Protein AF-Q9NL01-F1 (afdb_monomer_lite)

Radius of gyration: 27.76 Å; chains: 1; bounding box: 42×88×61 Å

Sequence (225 aa):
VYQENSRVIFMTTKEVERGRSKCVRYWPEEGCSKDYGYLRVYNVHESESYDYALRQLELTHVEHAELRIVWQYHFKAWPDHGVPNEPGGVLNFLDEVNRRQDSIPDAGPLVVHCSAGIGRTGTFIVIDILIDIIRHKGLDCDIDIPKTIQMVRAQRSGMVQTEAQFKFVYMAVQQYIETMQQRLAEEQKSKVKGREYTNIRYSAADLGCPEGSFPPPTPIRLSAL

Organism: Eptatretus burgeri (NCBI:txid7764)

InterPro domains:
  IPR000242 Tyrosine-specific protein phosphatase, PTPase domain [PF00102] (1-174)
  IPR000242 Tyrosine-specific protein phosphatase, PTPase domain [PR00700] (68-85)
  IPR000242 Tyrosine-specific protein phosphatase, PTPase domain [PR00700] (109-127)
  IPR000242 Tyrosine-specific protein phosphatase, PTPase domain [PR00700] (143-158)
  IPR000242 Tyrosine-specific protein phosphatase, PTPase domain [PR00700] (159-169)
  IPR000242 Tyrosine-specific protein phosphatase, PTPase domain [PS50055] (1-176)
  IPR000242 Tyrosine-specific protein phosphatase, PTPase domain [SM00194] (1-178)
  IPR000387 Tyrosine-specific protein phosphatases domain [PS50056] (91-167)
  IPR003595 Protein-tyrosine phosphatase, catalytic [SM00404] (69-175)
  IPR016130 Protein-tyrosine phosphatase, active site [PS00383] (112-122)
  IPR029021 Protein-tyrosine phosphatase-like [G3DSA:3.90.190.10] (1-180)
  IPR029021 Protein-tyrosine phosphatase-like [SSF52799] (1-181)

pLDDT: mean 87.81, std 17.18, range [35.25, 98.56]

Secondary structure (DSSP, 8-state):
-TTTTB-EEEE-S-SEETTEE-----SPPTT-EEEETTEEEEEEEEEE-SSEEEEEEEEEETTT--EEEEEEEEE--SPTTS--SSSHHHHHHHHHHHHHHHTSTT-B--EEE-SSSSHHHHHHHHHHHHHHHHHHH-TTS---HHHHHHHHHHHSTT-S-SHHHHHHHHHHHHHHHHHHHHHHHHHHHHHHHHHHHHH--------------PPPPPPPP----

Foldseek 3Di:
DVVQLAQEEEEEEDCDDPNDGQHDDPADDAQDWDDDPQKIKHFPDWDDDPQWIKTWIWIAGNPPRDTGTHIYIHGHNAHDPAGDPACVVLLVVLVVRVVVQVVDPPHGDYHYAYRVCAAVVLLSVLLNVQVVCCVVVHLPDDDDSVVSSVVVCVVPPRHHPDPNSSVVSVRNSVVSSVVVVVVVVVVVVVVVVVVVVVPPPPPPPPDDDDDDDDDDDDDDDDDDD

Structure (mmCIF, N/CA/C/O backbone):
data_AF-Q9NL01-F1
#
_entry.id   AF-Q9NL01-F1
#
loop_
_atom_site.group_PDB
_atom_site.id
_atom_site.type_symbol
_atom_site.label_atom_id
_atom_site.label_alt_id
_atom_site.label_comp_id
_atom_site.label_asym_id
_atom_site.label_entity_id
_atom_site.label_seq_id
_atom_site.pdbx_PDB_ins_code
_atom_site.Cartn_x
_atom_site.Cartn_y
_atom_site.Cartn_z
_atom_site.occupancy
_atom_site.B_iso_or_equiv
_atom_site.auth_seq_id
_atom_site.auth_comp_id
_atom_site.auth_asym_id
_atom_site.auth_atom_id
_atom_site.pdbx_PDB_model_num
ATOM 1 N N . VAL A 1 1 ? 0.642 -5.235 -13.144 1.00 96.31 1 VAL A N 1
ATOM 2 C CA . VAL A 1 1 ? 1.086 -3.821 -13.077 1.00 96.31 1 VAL A CA 1
ATOM 3 C C . VAL A 1 1 ? 0.774 -3.101 -14.380 1.00 96.31 1 VAL A C 1
ATOM 5 O O . VAL A 1 1 ? -0.212 -2.386 -14.392 1.00 96.31 1 VAL A O 1
ATOM 8 N N . TYR A 1 2 ? 1.516 -3.322 -15.477 1.00 95.31 2 TYR A N 1
ATOM 9 C CA . TYR A 1 2 ? 1.289 -2.573 -16.726 1.00 95.31 2 TYR A CA 1
ATOM 10 C C . TYR A 1 2 ? -0.123 -2.769 -17.304 1.00 95.31 2 TYR A C 1
ATOM 12 O O . TYR A 1 2 ? -0.839 -1.788 -17.465 1.00 95.31 2 TYR A O 1
ATOM 20 N N . GLN A 1 3 ? -0.558 -4.013 -17.540 1.00 95.31 3 GLN A N 1
ATOM 21 C CA . GLN A 1 3 ? -1.883 -4.300 -18.122 1.00 95.31 3 GLN A CA 1
ATOM 22 C C . GLN A 1 3 ? -3.053 -3.742 -17.289 1.00 95.31 3 GLN A C 1
ATOM 24 O O . GLN A 1 3 ? -4.016 -3.237 -17.844 1.00 95.31 3 GLN A O 1
ATOM 29 N N . GLU A 1 4 ? -2.931 -3.787 -15.958 1.00 97.56 4 GLU A N 1
ATOM 30 C CA . GLU A 1 4 ? -3.968 -3.342 -15.018 1.00 97.56 4 GLU A CA 1
ATOM 31 C C . GLU A 1 4 ? -3.954 -1.826 -14.822 1.00 97.56 4 GLU A C 1
ATOM 33 O O . GLU A 1 4 ? -4.708 -1.315 -14.011 1.00 97.56 4 GLU A O 1
ATOM 38 N N . ASN A 1 5 ? -3.052 -1.101 -15.490 1.00 96.69 5 ASN A N 1
ATOM 39 C CA . ASN A 1 5 ? -2.813 0.320 -15.255 1.00 96.69 5 ASN A CA 1
ATOM 40 C C . ASN A 1 5 ? -2.493 0.662 -13.780 1.00 96.69 5 ASN A C 1
ATOM 42 O O . ASN A 1 5 ? -2.737 1.783 -13.339 1.00 96.69 5 ASN A O 1
ATOM 46 N N . SER A 1 6 ? -1.944 -0.281 -13.002 1.00 98.25 6 SER A N 1
ATOM 47 C CA . SER A 1 6 ? -1.599 -0.056 -11.593 1.00 98.25 6 SER A CA 1
ATOM 48 C C . SER A 1 6 ? -0.498 0.991 -11.469 1.00 98.25 6 SER A C 1
ATOM 50 O O . SER A 1 6 ? 0.584 0.830 -12.040 1.00 98.25 6 SER A O 1
ATOM 52 N N . ARG A 1 7 ? -0.761 2.044 -10.693 1.00 98.25 7 ARG A N 1
ATOM 53 C CA . ARG A 1 7 ? 0.160 3.180 -10.511 1.00 98.25 7 ARG A CA 1
ATOM 54 C C . ARG A 1 7 ? 0.875 3.181 -9.172 1.00 98.25 7 ARG A C 1
ATOM 56 O O . ARG A 1 7 ? 1.875 3.879 -9.023 1.00 98.25 7 ARG A O 1
ATOM 63 N N . VAL A 1 8 ? 0.401 2.377 -8.227 1.00 98.50 8 VAL A N 1
ATOM 64 C CA . VAL A 1 8 ? 0.979 2.267 -6.894 1.00 98.50 8 VAL A CA 1
ATOM 65 C C . VAL A 1 8 ? 1.201 0.796 -6.551 1.00 98.50 8 VAL A C 1
ATOM 67 O O . VAL A 1 8 ? 0.363 -0.066 -6.828 1.00 98.50 8 VAL A O 1
ATOM 70 N N . ILE A 1 9 ? 2.363 0.507 -5.970 1.00 98.56 9 ILE A N 1
ATOM 71 C CA . ILE A 1 9 ? 2.743 -0.804 -5.451 1.00 98.56 9 ILE A CA 1
ATOM 72 C C . ILE A 1 9 ? 3.083 -0.638 -3.972 1.00 98.56 9 ILE A C 1
ATOM 74 O O . ILE A 1 9 ? 3.906 0.205 -3.628 1.00 98.56 9 ILE A O 1
ATOM 78 N N . PHE A 1 10 ? 2.498 -1.465 -3.111 1.00 97.69 10 PHE A N 1
ATOM 79 C CA . PHE A 1 10 ? 2.825 -1.544 -1.694 1.00 97.69 10 PHE A CA 1
ATOM 80 C C . PHE A 1 10 ? 3.455 -2.902 -1.356 1.00 97.69 10 PHE A C 1
ATOM 82 O O . PHE A 1 10 ? 2.799 -3.948 -1.356 1.00 97.69 10 PHE A O 1
ATOM 89 N N . MET A 1 11 ? 4.755 -2.887 -1.074 1.00 97.50 11 MET A N 1
ATOM 90 C CA . MET A 1 11 ? 5.566 -4.045 -0.710 1.00 97.50 11 MET A CA 1
ATOM 91 C C . MET A 1 11 ? 5.791 -4.070 0.802 1.00 97.50 11 MET A C 1
ATOM 93 O O . MET A 1 11 ? 6.435 -3.183 1.351 1.00 97.50 11 MET A O 1
ATOM 97 N N . THR A 1 12 ? 5.319 -5.111 1.487 1.00 95.38 12 THR A N 1
ATOM 98 C CA . THR A 1 12 ? 5.351 -5.190 2.963 1.00 95.38 12 THR A CA 1
ATOM 99 C C . THR A 1 12 ? 6.376 -6.197 3.500 1.00 95.38 12 THR A C 1
ATOM 101 O O . THR A 1 12 ? 6.129 -6.873 4.503 1.00 95.38 12 THR A O 1
ATOM 104 N N . THR A 1 13 ? 7.475 -6.444 2.791 1.00 94.06 13 THR A N 1
ATOM 105 C CA . THR A 1 13 ? 8.508 -7.415 3.198 1.00 94.06 13 THR A CA 1
ATOM 106 C C . THR A 1 13 ? 9.871 -6.977 2.709 1.00 94.06 13 THR A C 1
ATOM 108 O O . THR A 1 13 ? 9.963 -6.370 1.649 1.00 94.06 13 THR A O 1
ATOM 111 N N . LYS A 1 14 ? 10.930 -7.291 3.455 1.00 93.94 14 LYS A N 1
ATOM 112 C CA . LYS A 1 14 ? 12.302 -7.153 2.946 1.00 93.94 14 LYS A CA 1
ATOM 113 C C . LYS A 1 14 ? 12.576 -8.244 1.914 1.00 93.94 14 LYS A C 1
ATOM 115 O O . LYS A 1 14 ? 11.886 -9.260 1.893 1.00 93.94 14 LYS A O 1
ATOM 120 N N . GLU A 1 15 ? 13.598 -8.075 1.086 1.00 93.62 15 GLU A N 1
ATOM 121 C CA . GLU A 1 15 ? 13.992 -9.095 0.111 1.00 93.62 15 GLU A CA 1
ATOM 122 C C . GLU A 1 15 ? 14.417 -10.401 0.799 1.00 93.62 15 GLU A C 1
ATOM 124 O O . GLU A 1 15 ? 14.080 -11.502 0.351 1.00 93.62 15 GLU A O 1
ATOM 129 N N . VAL A 1 16 ? 15.112 -10.268 1.933 1.00 92.75 16 VAL A N 1
ATOM 130 C CA . VAL A 1 16 ? 15.570 -11.366 2.785 1.00 92.75 16 VAL A CA 1
ATOM 131 C C . VAL A 1 16 ? 15.232 -11.056 4.240 1.00 92.75 16 VAL A C 1
ATOM 133 O O . VAL A 1 16 ? 15.533 -9.979 4.752 1.00 92.75 16 VAL A O 1
ATOM 136 N N . GLU A 1 17 ? 14.645 -12.024 4.937 1.00 90.75 17 GLU A N 1
ATOM 137 C CA . GLU A 1 17 ? 14.354 -11.933 6.370 1.00 90.75 17 GLU A CA 1
ATOM 138 C C . GLU A 1 17 ? 14.845 -13.210 7.057 1.00 90.75 17 GLU A C 1
ATOM 140 O O . GLU A 1 17 ? 14.534 -14.319 6.619 1.00 90.75 17 GLU A O 1
ATOM 145 N N . ARG A 1 18 ? 15.648 -13.065 8.122 1.00 88.25 18 ARG A N 1
ATOM 146 C CA . ARG A 1 18 ? 16.237 -14.191 8.880 1.00 88.25 18 ARG A CA 1
ATOM 147 C C . ARG A 1 18 ? 16.932 -15.232 7.980 1.00 88.25 18 ARG A C 1
ATOM 149 O O . ARG A 1 18 ? 16.782 -16.435 8.176 1.00 88.25 18 ARG A O 1
ATOM 156 N N . GLY A 1 19 ? 17.649 -14.760 6.957 1.00 89.75 19 GLY A N 1
ATOM 157 C CA . GLY A 1 19 ? 18.371 -15.606 5.999 1.00 89.75 19 GLY A CA 1
ATOM 158 C C . GLY A 1 19 ? 17.491 -16.327 4.971 1.00 89.75 19 GLY A C 1
ATOM 159 O O . GLY A 1 19 ? 18.011 -17.088 4.162 1.00 89.75 19 GLY A O 1
ATOM 160 N N . ARG A 1 20 ? 16.171 -16.100 4.965 1.00 91.31 20 ARG A N 1
ATOM 161 C CA . ARG A 1 20 ? 15.249 -16.671 3.976 1.00 91.31 20 ARG A CA 1
ATOM 162 C C . ARG A 1 20 ? 14.867 -15.621 2.945 1.00 91.31 20 ARG A C 1
ATOM 164 O O . ARG A 1 20 ? 14.465 -14.517 3.312 1.00 91.31 20 ARG A O 1
ATOM 171 N N . SER A 1 21 ? 14.954 -15.979 1.666 1.00 94.25 21 SER A N 1
ATOM 172 C CA . SER A 1 21 ? 14.435 -15.141 0.584 1.00 94.25 21 SER A CA 1
ATOM 173 C C . SER A 1 21 ? 12.916 -15.012 0.711 1.00 94.25 21 SER A C 1
ATOM 175 O O . SER A 1 21 ? 12.214 -16.007 0.906 1.00 94.25 21 SER A O 1
ATOM 177 N N . LYS A 1 22 ? 12.418 -13.777 0.648 1.00 94.88 22 LYS A N 1
ATOM 178 C CA . LYS A 1 22 ? 10.993 -13.443 0.754 1.00 94.88 22 LYS A CA 1
ATOM 179 C C . LYS A 1 22 ? 10.463 -12.855 -0.544 1.00 94.88 22 LYS A C 1
ATOM 181 O O . LYS A 1 22 ? 9.370 -13.232 -0.961 1.00 94.88 22 LYS A O 1
ATOM 186 N N . CYS A 1 23 ? 11.222 -11.954 -1.164 1.00 96.12 23 CYS A N 1
ATOM 187 C CA . CYS A 1 23 ? 10.871 -11.311 -2.423 1.00 96.12 23 CYS A CA 1
ATOM 188 C C . CYS A 1 23 ? 12.149 -10.951 -3.185 1.00 96.12 23 CYS A C 1
ATOM 190 O O . CYS A 1 23 ? 13.046 -10.317 -2.637 1.00 96.12 23 CYS A O 1
ATOM 192 N N . VAL A 1 24 ? 12.248 -11.368 -4.445 1.00 96.06 24 VAL A N 1
ATOM 193 C CA . VAL A 1 24 ? 13.359 -10.948 -5.301 1.00 96.06 24 VAL A CA 1
ATOM 194 C C . VAL A 1 24 ? 13.146 -9.511 -5.754 1.00 96.06 24 VAL A C 1
ATOM 196 O O . VAL A 1 24 ? 12.020 -9.091 -6.026 1.00 96.06 24 VAL A O 1
ATOM 199 N N . ARG A 1 25 ? 14.240 -8.762 -5.862 1.00 96.38 25 ARG A N 1
ATOM 200 C CA . ARG A 1 25 ? 14.203 -7.392 -6.360 1.00 96.38 25 ARG A CA 1
ATOM 201 C C . ARG A 1 25 ? 13.730 -7.360 -7.819 1.00 96.38 25 ARG A C 1
ATOM 203 O O . ARG A 1 25 ? 14.315 -8.022 -8.67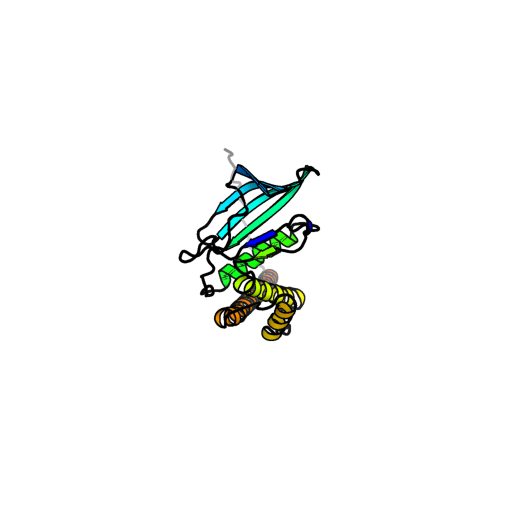7 1.00 96.38 25 ARG A O 1
ATOM 210 N N . TYR A 1 26 ? 12.703 -6.555 -8.089 1.00 96.94 26 TYR A N 1
ATOM 211 C CA . TYR A 1 26 ? 12.110 -6.351 -9.421 1.00 96.94 26 TYR A CA 1
ATOM 212 C C . TYR A 1 26 ? 12.225 -4.899 -9.922 1.00 96.94 26 TYR A C 1
ATOM 214 O O . TYR A 1 26 ? 11.546 -4.501 -10.863 1.00 96.94 26 TYR A O 1
ATOM 222 N N . TRP A 1 27 ? 13.100 -4.104 -9.307 1.00 97.69 27 TRP A N 1
ATOM 223 C CA . TRP A 1 27 ? 13.416 -2.727 -9.690 1.00 97.69 27 TRP A CA 1
ATOM 224 C C . TRP A 1 27 ? 14.940 -2.560 -9.852 1.00 97.69 27 TRP A C 1
ATOM 226 O O . TRP A 1 27 ? 15.699 -3.322 -9.243 1.00 97.69 27 TRP A O 1
ATOM 236 N N . PRO A 1 28 ? 15.415 -1.644 -10.715 1.00 97.69 28 PRO A N 1
ATOM 237 C CA . PRO A 1 28 ? 16.835 -1.306 -10.812 1.00 97.69 28 PRO A CA 1
ATOM 238 C C . PRO A 1 28 ? 17.269 -0.333 -9.700 1.00 97.69 28 PRO A C 1
ATOM 240 O O . PRO A 1 28 ? 16.430 0.235 -9.001 1.00 97.69 28 PRO A O 1
ATOM 243 N N . GLU A 1 29 ? 18.580 -0.139 -9.553 1.00 97.44 29 GLU A N 1
ATOM 244 C CA . GLU A 1 29 ? 19.146 0.927 -8.707 1.00 97.44 29 GLU A CA 1
ATOM 245 C C . GLU A 1 29 ? 18.754 2.317 -9.231 1.00 97.44 29 GLU A C 1
ATOM 247 O O . GLU A 1 29 ? 18.450 2.463 -10.418 1.00 97.44 29 GLU A O 1
ATOM 252 N N . GLU A 1 30 ? 18.774 3.333 -8.366 1.00 97.81 30 GLU A N 1
ATOM 253 C CA . GLU A 1 30 ? 18.502 4.726 -8.748 1.00 97.81 30 GLU A CA 1
ATOM 254 C C . GLU A 1 30 ? 19.396 5.172 -9.921 1.00 97.81 30 GLU A C 1
ATOM 256 O O . GLU A 1 30 ? 20.588 4.862 -9.981 1.00 97.81 30 GLU A O 1
ATOM 261 N N . GLY A 1 31 ? 18.800 5.849 -10.906 1.00 98.06 31 GLY A N 1
ATOM 262 C CA . GLY A 1 31 ? 19.480 6.276 -12.131 1.00 98.06 31 GLY A CA 1
ATOM 263 C C . GLY A 1 31 ? 19.790 5.147 -13.121 1.00 98.06 31 GLY A C 1
ATOM 264 O O . GLY A 1 31 ? 20.387 5.398 -14.169 1.00 98.06 31 GLY A O 1
ATOM 265 N N . CYS A 1 32 ? 19.384 3.906 -12.838 1.00 98.12 32 CYS A N 1
ATOM 266 C CA . CYS A 1 32 ? 19.580 2.765 -13.727 1.00 98.12 32 CYS A CA 1
ATOM 267 C C . CYS A 1 32 ? 18.266 2.309 -14.374 1.00 98.12 32 CYS A C 1
ATOM 269 O O . CYS A 1 32 ? 17.170 2.491 -13.840 1.00 98.12 32 CYS A O 1
ATOM 271 N N . SER A 1 33 ? 18.387 1.645 -15.527 1.00 97.25 33 SER A N 1
ATOM 272 C CA . SER A 1 33 ? 17.276 0.943 -16.175 1.00 97.25 33 SER A CA 1
ATOM 273 C C . SER A 1 33 ? 17.529 -0.559 -16.246 1.00 97.25 33 SER A C 1
ATOM 275 O O . SER A 1 33 ? 18.673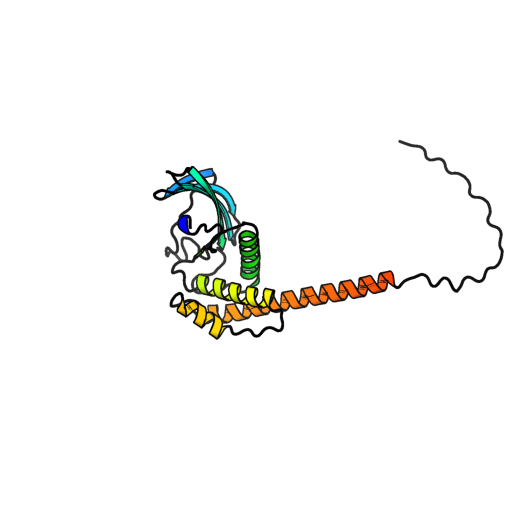 -1.018 -16.242 1.00 97.25 33 SER A O 1
ATOM 277 N N . LYS A 1 34 ? 16.448 -1.337 -16.289 1.00 97.50 34 LYS A N 1
ATOM 278 C CA . LYS A 1 34 ? 16.487 -2.783 -16.489 1.00 97.50 34 LYS A CA 1
ATOM 279 C C . LYS A 1 34 ? 15.262 -3.255 -17.261 1.00 97.50 34 LYS A C 1
ATOM 281 O O . LYS A 1 34 ? 14.144 -2.813 -16.995 1.00 97.50 34 LYS A O 1
ATOM 286 N N . ASP A 1 35 ? 15.491 -4.185 -18.180 1.00 96.69 35 ASP A N 1
ATOM 287 C CA . ASP A 1 35 ? 14.444 -4.779 -19.005 1.00 96.69 35 ASP A CA 1
ATOM 288 C C . ASP A 1 35 ? 13.854 -6.022 -18.318 1.00 96.69 35 ASP A C 1
ATOM 290 O O . ASP A 1 35 ? 14.569 -6.897 -17.822 1.00 96.69 35 ASP A O 1
ATOM 294 N N . TYR A 1 36 ? 12.525 -6.083 -18.291 1.00 95.81 36 TYR A N 1
ATOM 295 C CA . TYR A 1 36 ? 11.705 -7.157 -17.741 1.00 95.81 36 TYR A CA 1
ATOM 296 C C . TYR A 1 36 ? 10.702 -7.599 -18.813 1.00 95.81 36 TYR A C 1
ATOM 298 O O . TYR A 1 36 ? 9.568 -7.119 -18.874 1.00 95.81 36 TYR A O 1
ATOM 306 N N . GLY A 1 37 ? 11.135 -8.500 -19.698 1.00 94.69 37 GLY A N 1
ATOM 307 C CA . GLY A 1 37 ? 10.356 -8.862 -20.884 1.00 94.69 37 GLY A CA 1
ATOM 308 C C . GLY A 1 37 ? 10.156 -7.644 -21.791 1.00 94.69 37 GLY A C 1
ATOM 309 O O . GLY A 1 37 ? 11.129 -7.012 -22.189 1.00 94.69 37 GLY A O 1
ATOM 310 N N . TYR A 1 38 ? 8.900 -7.293 -22.077 1.00 94.19 38 TYR A N 1
ATOM 311 C CA . TYR A 1 38 ? 8.534 -6.148 -22.926 1.00 94.19 38 TYR A CA 1
ATOM 312 C C . TYR A 1 38 ? 8.504 -4.797 -22.191 1.00 94.19 38 TYR A C 1
ATOM 314 O O . TYR A 1 38 ? 8.130 -3.778 -22.772 1.00 94.19 38 TYR A O 1
ATOM 322 N N . LEU A 1 39 ? 8.867 -4.772 -20.906 1.00 96.38 39 LEU A N 1
ATOM 323 C CA . LEU A 1 39 ? 8.858 -3.563 -20.090 1.00 96.38 39 LEU A CA 1
ATOM 324 C C . LEU A 1 39 ? 10.280 -3.153 -19.731 1.00 96.38 39 LEU A C 1
ATOM 326 O O . LEU A 1 39 ? 10.997 -3.899 -19.068 1.00 96.38 39 LEU A O 1
ATOM 330 N N . ARG A 1 40 ? 10.655 -1.932 -20.097 1.00 96.75 40 ARG A N 1
ATOM 331 C CA . ARG A 1 40 ? 11.830 -1.262 -19.548 1.00 96.75 40 ARG A CA 1
ATOM 332 C C . ARG A 1 40 ? 11.419 -0.504 -18.297 1.00 96.75 40 ARG A C 1
ATOM 334 O O . ARG A 1 40 ? 10.527 0.337 -18.362 1.00 96.75 40 ARG A O 1
ATOM 341 N N . VAL A 1 41 ? 12.059 -0.807 -17.173 1.00 98.12 41 VAL A N 1
ATOM 342 C CA . VAL A 1 41 ? 11.851 -0.109 -15.900 1.00 98.12 41 VAL A CA 1
ATOM 343 C C . VAL A 1 41 ? 13.068 0.760 -15.630 1.00 98.12 41 VAL A C 1
ATOM 345 O O . VAL A 1 41 ? 14.184 0.249 -15.613 1.00 98.12 41 VAL A O 1
ATOM 348 N N . TYR A 1 42 ? 12.859 2.049 -15.403 1.00 98.19 42 TYR A N 1
ATOM 349 C CA . TYR A 1 42 ? 13.875 3.012 -14.986 1.00 98.19 42 TYR A CA 1
ATOM 350 C C . TYR A 1 42 ? 13.554 3.511 -13.575 1.00 98.19 42 TYR A C 1
ATOM 352 O O . TYR A 1 42 ? 12.406 3.849 -13.291 1.00 98.19 42 TYR A O 1
ATOM 360 N N . ASN A 1 43 ? 14.534 3.509 -12.670 1.00 98.50 43 ASN A N 1
ATOM 361 C CA . ASN A 1 43 ? 14.356 4.052 -11.322 1.00 98.50 43 ASN A CA 1
ATOM 362 C C . ASN A 1 43 ? 14.773 5.524 -11.333 1.00 98.50 43 ASN A C 1
ATOM 364 O O . ASN A 1 43 ? 15.960 5.843 -11.379 1.00 98.50 43 ASN A O 1
ATOM 368 N N . VAL A 1 44 ? 13.771 6.403 -11.349 1.00 98.25 44 VAL A N 1
ATOM 369 C CA . VAL A 1 44 ? 13.950 7.855 -11.454 1.00 98.25 44 VAL A CA 1
ATOM 370 C C . VAL A 1 44 ? 14.525 8.413 -10.167 1.00 98.25 44 VAL A C 1
ATOM 372 O O . VAL A 1 44 ? 15.422 9.250 -10.206 1.00 98.25 44 VAL A O 1
ATOM 375 N N . HIS A 1 45 ? 13.962 7.979 -9.043 1.00 97.69 45 HIS A N 1
ATOM 376 C CA . HIS A 1 45 ? 14.317 8.495 -7.738 1.00 97.69 45 HIS A CA 1
ATOM 377 C C . HIS A 1 45 ? 14.015 7.478 -6.645 1.00 97.69 45 HIS A C 1
ATOM 379 O O . HIS A 1 45 ? 12.956 6.839 -6.655 1.00 97.69 45 HIS A O 1
ATOM 385 N N . GLU A 1 46 ? 14.912 7.405 -5.666 1.00 97.06 46 GLU A N 1
ATOM 386 C CA . GLU A 1 46 ? 14.776 6.577 -4.479 1.00 97.06 46 GLU A CA 1
ATOM 387 C C . GLU A 1 46 ? 14.972 7.403 -3.201 1.00 97.06 46 GLU A C 1
ATOM 389 O O . GLU A 1 46 ? 15.983 8.068 -2.999 1.00 97.06 46 GLU A O 1
ATOM 394 N N . SER A 1 47 ? 13.985 7.335 -2.310 1.00 95.25 47 SER A N 1
ATOM 395 C CA . SER A 1 47 ? 14.058 7.872 -0.954 1.00 95.25 47 SER A CA 1
ATOM 396 C C . SER A 1 47 ? 14.011 6.712 0.027 1.00 95.25 47 SER A C 1
ATOM 398 O O . SER A 1 47 ? 13.042 5.950 0.053 1.00 95.25 47 SER A O 1
ATOM 400 N N . GLU A 1 48 ? 15.056 6.556 0.834 1.00 92.69 48 GLU A N 1
ATOM 401 C CA . GLU A 1 48 ? 15.171 5.456 1.784 1.00 92.69 48 GLU A CA 1
ATOM 402 C C . GLU A 1 48 ? 15.302 5.965 3.222 1.00 92.69 48 GLU A C 1
ATOM 404 O O . GLU A 1 48 ? 16.103 6.840 3.541 1.00 92.69 48 GLU A O 1
ATOM 409 N N . SER A 1 49 ? 14.522 5.362 4.116 1.00 88.06 49 SER A N 1
ATOM 410 C CA . SER A 1 49 ? 14.658 5.483 5.563 1.00 88.06 49 SER A CA 1
ATOM 411 C C . SER A 1 49 ? 14.875 4.101 6.189 1.00 88.06 49 SER A C 1
ATOM 413 O O . SER A 1 49 ? 14.917 3.074 5.503 1.00 88.06 49 SER A O 1
ATOM 415 N N . TYR A 1 50 ? 15.006 4.043 7.515 1.00 83.38 50 TYR A N 1
ATOM 416 C CA . TYR A 1 50 ? 15.115 2.768 8.225 1.00 83.38 50 TYR A CA 1
ATOM 417 C C . TYR A 1 50 ? 13.853 1.900 8.052 1.00 83.38 50 TYR A C 1
ATOM 419 O O . TYR A 1 50 ? 13.946 0.705 7.753 1.00 83.38 50 TYR A O 1
ATOM 427 N N . ASP A 1 51 ? 12.675 2.516 8.163 1.00 86.38 51 ASP A N 1
ATOM 428 C CA . ASP A 1 51 ? 11.395 1.808 8.217 1.00 86.38 51 ASP A CA 1
ATOM 429 C C . ASP A 1 51 ? 10.763 1.575 6.845 1.00 86.38 51 ASP A C 1
ATOM 431 O O . ASP A 1 51 ? 9.927 0.677 6.696 1.00 86.38 51 ASP A O 1
ATOM 435 N N . TYR A 1 52 ? 11.172 2.334 5.827 1.00 90.69 52 TYR A N 1
ATOM 436 C CA . TYR A 1 52 ? 10.600 2.236 4.490 1.00 90.69 52 TYR A CA 1
ATOM 437 C C . TYR A 1 52 ? 11.522 2.749 3.383 1.00 90.69 52 TYR A C 1
ATOM 439 O O . TYR A 1 52 ? 12.515 3.419 3.646 1.00 90.69 52 TYR A O 1
ATOM 447 N N . ALA A 1 53 ? 11.172 2.440 2.139 1.00 95.00 53 ALA A N 1
ATOM 448 C CA . ALA A 1 53 ? 11.704 3.092 0.951 1.00 95.00 53 ALA A CA 1
ATOM 449 C C . ALA A 1 53 ? 10.555 3.496 0.016 1.00 95.00 53 ALA A C 1
ATOM 451 O O . ALA A 1 53 ? 9.538 2.804 -0.060 1.00 95.00 53 ALA A O 1
ATOM 452 N N . LEU A 1 54 ? 10.714 4.613 -0.683 1.00 97.19 54 LEU A N 1
ATOM 453 C CA . LEU A 1 54 ? 9.815 5.104 -1.719 1.00 97.19 54 LEU A CA 1
ATOM 454 C C . LEU A 1 54 ? 10.603 5.215 -3.019 1.00 97.19 54 LEU A C 1
ATOM 456 O O . LEU A 1 54 ? 11.642 5.869 -3.055 1.00 97.19 54 LEU A O 1
ATOM 460 N N . ARG A 1 55 ? 10.090 4.608 -4.088 1.00 98.12 55 ARG A N 1
ATOM 461 C CA . ARG A 1 55 ? 10.702 4.673 -5.418 1.00 98.12 55 ARG A CA 1
ATOM 462 C C . ARG A 1 55 ? 9.728 5.224 -6.440 1.00 98.12 55 ARG A C 1
ATOM 464 O O . ARG A 1 55 ? 8.567 4.807 -6.483 1.00 98.12 55 ARG A O 1
ATOM 471 N N . GLN A 1 56 ? 10.216 6.126 -7.281 1.00 98.44 56 GLN A N 1
ATOM 472 C CA . GLN A 1 56 ? 9.531 6.559 -8.489 1.00 98.44 56 GLN A CA 1
ATOM 473 C C . GLN A 1 56 ? 10.097 5.774 -9.669 1.00 98.44 56 GLN A C 1
ATOM 475 O O . GLN A 1 56 ? 11.259 5.928 -10.036 1.00 98.44 56 GLN A O 1
ATOM 480 N N . LEU A 1 57 ? 9.268 4.922 -10.261 1.00 98.56 57 LEU A N 1
ATOM 481 C CA . LEU A 1 57 ? 9.648 4.064 -11.371 1.00 98.56 57 LEU A CA 1
ATOM 482 C C . LEU A 1 57 ? 8.971 4.541 -12.650 1.00 98.56 57 LEU A C 1
ATOM 484 O O . LEU A 1 57 ? 7.775 4.823 -12.668 1.00 98.56 57 LEU A O 1
ATOM 488 N N . GLU A 1 58 ? 9.724 4.572 -13.734 1.00 98.06 58 GLU A N 1
ATOM 489 C CA . GLU A 1 58 ? 9.221 4.795 -15.080 1.00 98.06 58 GLU A CA 1
ATOM 490 C C . GLU A 1 58 ? 9.180 3.469 -15.828 1.00 98.06 58 GLU A C 1
ATOM 492 O O . GLU A 1 58 ? 10.186 2.775 -15.961 1.00 98.06 58 GLU A O 1
ATOM 497 N N . LEU A 1 59 ? 7.990 3.095 -16.287 1.00 97.31 59 LEU A N 1
ATOM 498 C CA . LEU A 1 59 ? 7.747 1.906 -17.087 1.00 97.31 59 LEU A CA 1
ATOM 499 C C . LEU A 1 59 ? 7.498 2.335 -18.528 1.00 97.31 59 LEU A C 1
ATOM 501 O O . LEU A 1 59 ? 6.546 3.068 -18.791 1.00 97.31 59 LEU A O 1
ATOM 505 N N . THR A 1 60 ? 8.292 1.804 -19.449 1.00 96.00 60 THR A N 1
ATOM 506 C CA . THR A 1 60 ? 8.125 2.017 -20.889 1.00 96.00 60 THR A CA 1
ATOM 507 C C . THR A 1 60 ? 7.943 0.675 -21.580 1.00 96.00 60 THR A C 1
ATOM 509 O O . THR A 1 60 ? 8.773 -0.225 -21.432 1.00 96.00 60 THR A O 1
ATOM 512 N N . HIS A 1 61 ? 6.859 0.526 -22.343 1.00 93.75 61 HIS A N 1
ATOM 513 C CA . HIS A 1 61 ? 6.672 -0.652 -23.193 1.00 93.75 61 HIS A CA 1
ATOM 514 C C . HIS A 1 61 ? 7.556 -0.537 -24.435 1.00 93.75 61 HIS A C 1
ATOM 516 O O . HIS A 1 61 ? 7.491 0.476 -25.132 1.00 93.75 61 HIS A O 1
ATOM 522 N N . VAL A 1 62 ? 8.353 -1.565 -24.734 1.00 86.81 62 VAL A N 1
ATOM 523 C CA . VAL A 1 62 ? 9.344 -1.514 -25.828 1.00 86.81 62 VAL A CA 1
ATOM 524 C C . VAL A 1 62 ? 8.725 -1.269 -27.207 1.00 86.81 62 VAL A C 1
ATOM 526 O O . VAL A 1 62 ? 9.368 -0.660 -28.053 1.00 86.81 62 VAL A O 1
ATOM 529 N N . GLU A 1 63 ? 7.474 -1.684 -27.424 1.00 88.31 63 GLU A N 1
ATOM 530 C CA . GLU A 1 63 ? 6.785 -1.522 -28.717 1.00 88.31 63 GLU A CA 1
ATOM 531 C C . GLU A 1 63 ? 5.920 -0.260 -28.813 1.00 88.31 63 GLU A C 1
ATOM 533 O O . GLU A 1 63 ? 5.772 0.305 -29.892 1.00 88.31 63 GLU A O 1
ATOM 538 N N . HIS A 1 64 ? 5.329 0.185 -27.700 1.00 84.12 64 HIS A N 1
ATOM 539 C CA . HIS A 1 64 ? 4.333 1.266 -27.711 1.00 84.12 64 HIS A CA 1
ATOM 540 C C . HIS A 1 64 ? 4.906 2.603 -27.243 1.00 84.12 64 HIS A C 1
ATOM 542 O O . HIS A 1 64 ? 4.248 3.626 -27.389 1.00 84.12 64 HIS A O 1
ATOM 548 N N . ALA A 1 65 ? 6.112 2.595 -26.661 1.00 81.62 65 ALA A N 1
ATOM 549 C CA . ALA A 1 65 ? 6.804 3.762 -26.116 1.00 81.62 65 ALA A CA 1
ATOM 550 C C . ALA A 1 65 ? 5.967 4.615 -25.134 1.00 81.62 65 ALA A C 1
ATOM 552 O O . ALA A 1 65 ? 6.338 5.744 -24.822 1.00 81.62 65 ALA A O 1
ATOM 553 N N . GLU A 1 66 ? 4.862 4.077 -24.605 1.00 87.88 66 GLU A N 1
ATOM 554 C CA . GLU A 1 66 ? 4.059 4.742 -23.584 1.00 87.88 66 GLU A CA 1
ATOM 555 C C . GLU A 1 66 ? 4.791 4.725 -22.247 1.00 87.88 66 GLU A C 1
ATOM 557 O O . GLU A 1 66 ? 5.050 3.657 -21.681 1.00 87.88 66 GLU A O 1
ATOM 562 N N . LEU A 1 67 ? 5.066 5.922 -21.734 1.00 92.06 67 LEU A N 1
ATOM 563 C CA . LEU A 1 67 ? 5.659 6.130 -20.423 1.00 92.06 67 LEU A CA 1
ATOM 564 C C . LEU A 1 67 ? 4.587 6.059 -19.332 1.00 92.06 67 LEU A C 1
ATOM 566 O O . LEU A 1 67 ? 3.562 6.744 -19.389 1.00 92.06 67 LEU A O 1
ATOM 570 N N . ARG A 1 68 ? 4.840 5.265 -18.291 1.00 95.12 68 ARG A N 1
ATOM 571 C CA . ARG A 1 68 ? 3.981 5.174 -17.107 1.00 95.12 68 ARG A CA 1
ATOM 572 C C . ARG A 1 68 ? 4.802 5.330 -15.843 1.00 95.12 68 ARG A C 1
ATOM 574 O O . ARG A 1 68 ? 5.685 4.525 -15.572 1.00 95.12 68 ARG A O 1
ATOM 581 N N . ILE A 1 69 ? 4.452 6.326 -15.038 1.00 97.50 69 ILE A N 1
ATOM 582 C CA . ILE A 1 69 ? 5.021 6.484 -13.701 1.00 97.50 69 ILE A CA 1
ATOM 583 C C . ILE A 1 69 ? 4.296 5.531 -12.746 1.00 97.50 69 ILE A C 1
ATOM 585 O O . ILE A 1 69 ? 3.061 5.501 -12.710 1.00 97.50 69 ILE A O 1
ATOM 589 N N . VAL A 1 70 ? 5.074 4.759 -11.991 1.00 98.38 70 VAL A N 1
ATOM 590 C CA . VAL A 1 70 ? 4.630 3.847 -10.938 1.00 98.38 70 VAL A CA 1
ATOM 591 C C . VAL A 1 70 ? 5.381 4.171 -9.655 1.00 98.38 70 VAL A C 1
ATOM 593 O O . VAL A 1 70 ? 6.604 4.275 -9.639 1.00 98.38 70 VAL A O 1
ATOM 596 N N . TRP A 1 71 ? 4.646 4.294 -8.559 1.00 98.38 71 TRP A N 1
ATOM 597 C CA . TRP A 1 71 ? 5.200 4.554 -7.240 1.00 98.38 71 TRP A CA 1
ATOM 598 C C . TRP A 1 71 ? 5.267 3.265 -6.442 1.00 98.38 71 TRP A C 1
ATOM 600 O O . TRP A 1 71 ? 4.248 2.610 -6.227 1.00 98.38 71 TRP A O 1
ATOM 610 N N . GLN A 1 72 ? 6.462 2.895 -5.999 1.00 98.25 72 GLN A N 1
ATOM 611 C CA . GLN A 1 72 ? 6.654 1.733 -5.149 1.00 98.25 72 GLN A CA 1
ATOM 612 C C . GLN A 1 72 ? 6.929 2.183 -3.715 1.00 98.25 72 GLN A C 1
ATOM 614 O O . GLN A 1 72 ? 7.963 2.776 -3.422 1.00 98.25 72 GLN A O 1
ATOM 619 N N . TYR A 1 73 ? 6.010 1.842 -2.823 1.00 97.50 73 TYR A N 1
ATOM 620 C CA . TYR A 1 73 ? 6.131 1.987 -1.382 1.00 97.50 73 TYR A CA 1
ATOM 621 C C . TYR A 1 73 ? 6.597 0.662 -0.789 1.00 97.50 73 TYR A C 1
ATOM 623 O O . TYR A 1 73 ? 5.917 -0.358 -0.900 1.00 97.50 73 TYR A O 1
ATOM 631 N N . HIS A 1 74 ? 7.760 0.658 -0.153 1.00 96.56 74 HIS A N 1
ATOM 632 C CA . HIS A 1 74 ? 8.384 -0.532 0.412 1.00 96.56 74 HIS A CA 1
ATOM 633 C C . HIS A 1 74 ? 8.493 -0.395 1.925 1.00 96.56 74 HIS A C 1
ATOM 635 O O . HIS A 1 74 ? 9.423 0.214 2.440 1.00 96.56 74 HIS A O 1
ATOM 641 N N . PHE A 1 75 ? 7.548 -0.982 2.652 1.00 94.06 75 PHE A N 1
ATOM 642 C CA . PHE A 1 75 ? 7.526 -0.972 4.108 1.00 94.06 75 PHE A CA 1
ATOM 643 C C . PHE A 1 75 ? 8.407 -2.094 4.678 1.00 94.06 75 PHE A C 1
ATOM 645 O O . PHE A 1 75 ? 8.098 -3.286 4.560 1.00 94.06 75 PHE A O 1
ATOM 652 N N . LYS A 1 76 ? 9.521 -1.703 5.304 1.00 90.94 76 LYS A N 1
ATOM 653 C CA . LYS A 1 76 ? 10.590 -2.582 5.805 1.00 90.94 76 LYS A CA 1
ATOM 654 C C . LYS A 1 76 ? 10.470 -2.886 7.300 1.00 90.94 76 LYS A C 1
ATOM 656 O O . LYS A 1 76 ? 11.074 -3.854 7.763 1.00 90.94 76 LYS A O 1
ATOM 661 N N . ALA A 1 77 ? 9.699 -2.098 8.047 1.00 88.62 77 ALA A N 1
ATOM 662 C CA . ALA A 1 77 ? 9.557 -2.241 9.497 1.00 88.62 77 ALA A CA 1
ATOM 663 C C . ALA A 1 77 ? 8.637 -3.395 9.942 1.00 88.62 77 ALA A C 1
ATOM 665 O O . ALA A 1 77 ? 8.599 -3.724 11.126 1.00 88.62 77 ALA A O 1
ATOM 666 N N . TRP A 1 78 ? 7.898 -4.040 9.029 1.00 88.25 78 TRP A N 1
ATOM 667 C CA . TRP A 1 78 ? 6.994 -5.137 9.396 1.00 88.25 78 TRP A CA 1
ATOM 668 C C . TRP A 1 78 ? 7.779 -6.413 9.766 1.00 88.25 78 TRP A C 1
ATOM 670 O O . TRP A 1 78 ? 8.433 -6.995 8.897 1.00 88.25 78 TRP A O 1
ATOM 680 N N . PRO A 1 79 ? 7.700 -6.912 11.016 1.00 84.38 79 PRO A N 1
ATOM 681 C CA . PRO A 1 79 ? 8.505 -8.049 11.464 1.00 84.38 79 PRO A CA 1
ATOM 682 C C . PRO A 1 79 ? 8.098 -9.385 10.823 1.00 84.38 79 PRO A C 1
ATOM 684 O O . PRO A 1 79 ? 6.935 -9.618 10.473 1.00 84.38 79 PRO A O 1
ATOM 687 N N . ASP A 1 80 ? 9.066 -10.298 10.669 1.00 70.81 80 ASP A N 1
ATOM 688 C CA . ASP A 1 80 ? 8.826 -11.671 10.191 1.00 70.81 80 ASP A CA 1
ATOM 689 C C . ASP A 1 80 ? 7.991 -12.476 11.180 1.00 70.81 80 ASP A C 1
ATOM 691 O O . ASP A 1 80 ? 8.276 -12.492 12.376 1.00 70.81 80 ASP A O 1
ATOM 695 N N . HIS A 1 81 ? 6.950 -13.129 10.659 1.00 66.81 81 HIS A N 1
ATOM 696 C CA . HIS A 1 81 ? 5.969 -13.912 11.418 1.00 66.81 81 HIS A CA 1
ATOM 697 C C . HIS A 1 81 ? 5.248 -13.171 12.565 1.00 66.81 81 HIS A C 1
ATOM 699 O O . HIS A 1 81 ? 4.588 -13.811 13.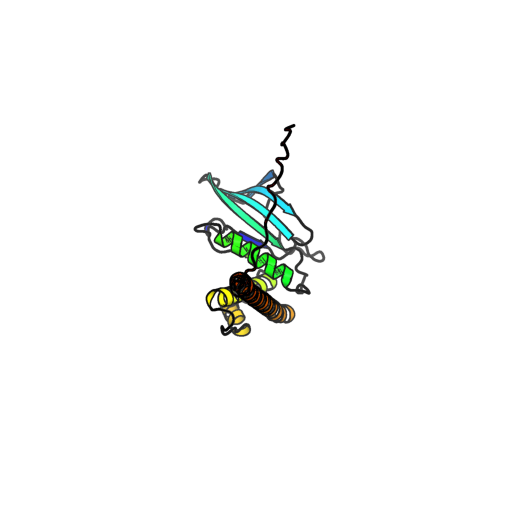382 1.00 66.81 81 HIS A O 1
ATOM 705 N N . GLY A 1 82 ? 5.317 -11.838 12.607 1.00 83.12 82 GLY A N 1
ATOM 706 C CA . GLY A 1 82 ? 4.689 -11.012 13.636 1.00 83.12 82 GLY A CA 1
ATOM 707 C C . GLY A 1 82 ? 3.906 -9.830 13.072 1.00 83.12 82 GLY A C 1
ATOM 708 O O . GLY A 1 82 ? 3.542 -9.782 11.891 1.00 83.12 82 GLY A O 1
ATOM 709 N N . VAL A 1 83 ? 3.659 -8.867 13.949 1.00 89.69 83 VAL A N 1
ATOM 710 C CA . VAL A 1 83 ? 3.035 -7.575 13.654 1.00 89.69 83 VAL A CA 1
ATOM 711 C C . VAL A 1 83 ? 3.870 -6.464 14.293 1.00 89.69 83 VAL A C 1
ATOM 713 O O . VAL A 1 83 ? 4.591 -6.752 15.250 1.00 89.69 83 VAL A O 1
ATOM 716 N N . PRO A 1 84 ? 3.836 -5.228 13.769 1.00 89.56 84 PRO A N 1
ATOM 717 C CA . PRO A 1 84 ? 4.388 -4.078 14.478 1.00 89.56 84 PRO A CA 1
ATOM 718 C C . PRO A 1 84 ? 3.793 -3.965 15.888 1.00 89.56 84 PRO A C 1
ATOM 720 O O . PRO A 1 84 ? 2.635 -4.326 16.093 1.00 89.56 84 PRO A O 1
ATOM 723 N N . ASN A 1 85 ? 4.572 -3.458 16.847 1.00 87.31 85 ASN A N 1
ATOM 724 C CA . ASN A 1 85 ? 4.086 -3.266 18.220 1.00 87.31 85 ASN A CA 1
ATOM 725 C C . ASN A 1 85 ? 2.961 -2.223 18.276 1.00 87.31 85 ASN A C 1
ATOM 727 O O . ASN A 1 85 ? 1.992 -2.408 18.999 1.00 87.31 85 ASN A O 1
ATOM 731 N N . GLU A 1 86 ? 3.082 -1.173 17.462 1.00 89.50 86 GLU A N 1
ATOM 732 C CA . GLU A 1 86 ? 2.128 -0.070 17.366 1.00 89.50 86 GLU A CA 1
ATOM 733 C C . GLU A 1 86 ? 1.621 0.061 15.920 1.00 89.50 86 GLU A C 1
ATOM 735 O O . GLU A 1 86 ? 2.420 -0.057 14.979 1.00 89.50 86 GLU A O 1
ATOM 740 N N . PRO A 1 87 ? 0.323 0.333 15.693 1.00 93.25 87 PRO A N 1
ATOM 741 C CA . PRO A 1 87 ? -0.233 0.401 14.347 1.00 93.25 87 PRO A CA 1
ATOM 742 C C . PRO A 1 87 ? 0.010 1.742 13.645 1.00 93.25 87 PRO A C 1
ATOM 744 O O . PRO A 1 87 ? -0.153 1.815 12.428 1.00 93.25 87 PRO A O 1
ATOM 747 N N . GLY A 1 88 ? 0.456 2.782 14.361 1.00 92.44 88 GLY A N 1
ATOM 748 C CA . GLY A 1 88 ? 0.651 4.131 13.809 1.00 92.44 88 GLY A CA 1
ATOM 749 C C . GLY A 1 88 ? 1.519 4.181 12.548 1.00 92.44 88 GLY A C 1
ATOM 750 O O . GLY A 1 88 ? 1.166 4.861 11.590 1.00 92.44 88 GLY A O 1
ATOM 751 N N . GLY A 1 89 ? 2.604 3.400 12.494 1.00 90.31 89 GLY A N 1
ATOM 752 C CA . GLY A 1 89 ? 3.437 3.311 11.290 1.00 90.31 89 GLY A CA 1
ATOM 753 C C . GLY A 1 89 ? 2.669 2.769 10.081 1.00 90.31 89 GLY A C 1
ATOM 754 O O . GLY A 1 89 ? 2.751 3.334 8.997 1.00 90.31 89 GLY A O 1
ATOM 755 N N . VAL A 1 90 ? 1.864 1.720 10.270 1.00 92.19 90 VAL A N 1
ATOM 756 C CA . VAL A 1 90 ? 1.044 1.136 9.195 1.00 92.19 90 VAL A CA 1
ATOM 757 C C . VAL A 1 90 ? -0.064 2.097 8.767 1.00 92.19 90 VAL A C 1
ATOM 759 O O . VAL A 1 90 ? -0.289 2.249 7.571 1.00 92.19 90 VAL A O 1
ATOM 762 N N . LEU A 1 91 ? -0.716 2.772 9.718 1.00 94.94 91 LEU A N 1
ATOM 763 C CA . LEU A 1 91 ? -1.766 3.755 9.435 1.00 94.94 91 LEU A CA 1
ATOM 764 C C . LEU A 1 91 ? -1.235 4.956 8.641 1.00 94.94 91 LEU A C 1
ATOM 766 O O . LEU A 1 91 ? -1.876 5.380 7.685 1.00 94.94 91 LEU A O 1
ATOM 770 N N . ASN A 1 92 ? -0.046 5.461 8.982 1.00 92.44 92 ASN A N 1
ATOM 771 C CA . ASN A 1 92 ? 0.596 6.542 8.231 1.00 92.44 92 ASN A CA 1
ATOM 772 C C . ASN A 1 92 ? 0.926 6.109 6.795 1.00 92.44 92 ASN A C 1
ATOM 774 O O . ASN A 1 92 ? 0.671 6.853 5.852 1.00 92.44 92 ASN A O 1
ATOM 778 N N . PHE A 1 93 ? 1.450 4.890 6.620 1.00 91.62 93 PHE A N 1
ATOM 779 C CA . PHE A 1 93 ? 1.726 4.336 5.292 1.00 91.62 93 PHE A CA 1
ATOM 780 C C . PHE A 1 93 ? 0.465 4.159 4.456 1.00 91.62 93 PHE A C 1
ATOM 782 O O . PHE A 1 93 ? 0.475 4.442 3.263 1.00 91.62 93 PHE A O 1
ATOM 789 N N . LEU A 1 94 ? -0.614 3.697 5.080 1.00 94.75 94 LEU A N 1
ATOM 790 C CA . LEU A 1 94 ? -1.910 3.535 4.437 1.00 94.75 94 LEU A CA 1
ATOM 791 C C . LEU A 1 94 ? -2.446 4.879 3.937 1.00 94.75 94 LEU A C 1
ATOM 793 O O . LEU A 1 94 ? -2.825 4.981 2.774 1.00 94.75 94 LEU A O 1
ATOM 797 N N . ASP A 1 95 ? -2.408 5.922 4.770 1.00 94.12 95 ASP A N 1
ATOM 798 C CA . ASP A 1 95 ? -2.827 7.270 4.368 1.00 94.12 95 ASP A CA 1
ATOM 799 C C . ASP A 1 95 ? -1.978 7.813 3.207 1.00 94.12 95 ASP A C 1
ATOM 801 O O . ASP A 1 95 ? -2.513 8.336 2.229 1.00 94.12 95 ASP A O 1
ATOM 805 N N . GLU A 1 96 ? -0.655 7.627 3.257 1.00 94.19 96 GLU A N 1
ATOM 806 C CA . GLU A 1 96 ? 0.239 8.082 2.192 1.00 94.19 96 GLU A CA 1
ATOM 807 C C . GLU A 1 96 ? -0.004 7.351 0.862 1.00 94.19 96 GLU A C 1
ATOM 809 O O . GLU A 1 96 ? -0.074 7.994 -0.191 1.00 94.19 96 GLU A O 1
ATOM 814 N N . VAL A 1 97 ? -0.163 6.024 0.912 1.00 95.56 97 VAL A N 1
ATOM 815 C CA . VAL A 1 97 ? -0.450 5.174 -0.251 1.00 95.56 97 VAL A CA 1
ATOM 816 C C . VAL A 1 97 ? -1.801 5.536 -0.862 1.00 95.56 97 VAL A C 1
ATOM 818 O O . VAL A 1 97 ? -1.874 5.729 -2.076 1.00 95.56 97 VAL A O 1
ATOM 821 N N . ASN A 1 98 ? -2.842 5.700 -0.043 1.00 95.25 98 ASN A N 1
ATOM 822 C CA . ASN A 1 98 ? -4.179 6.048 -0.522 1.00 95.25 98 ASN A CA 1
ATOM 823 C C . ASN A 1 98 ? -4.206 7.450 -1.120 1.00 95.25 98 ASN A C 1
ATOM 825 O O . ASN A 1 98 ? -4.674 7.628 -2.239 1.00 95.25 98 ASN A O 1
ATOM 829 N N . ARG A 1 99 ? -3.581 8.434 -0.464 1.00 96.12 99 ARG A N 1
ATOM 830 C CA . ARG A 1 99 ? -3.443 9.783 -1.027 1.00 96.12 99 ARG A CA 1
ATOM 831 C C . ARG A 1 99 ? -2.718 9.762 -2.371 1.00 96.12 99 ARG A C 1
ATOM 833 O O . ARG A 1 99 ? -3.068 10.526 -3.270 1.00 96.12 99 ARG A O 1
ATOM 840 N N . ARG A 1 100 ? -1.695 8.912 -2.528 1.00 96.88 100 ARG A N 1
ATOM 841 C CA . ARG A 1 100 ? -0.999 8.765 -3.810 1.00 96.88 100 ARG A CA 1
ATOM 842 C C . ARG A 1 100 ? -1.893 8.126 -4.865 1.00 96.88 100 ARG A C 1
ATOM 844 O O . ARG A 1 100 ? -1.923 8.632 -5.983 1.00 96.88 100 ARG A O 1
ATOM 851 N N . GLN A 1 101 ? -2.602 7.060 -4.520 1.00 96.88 101 GLN A N 1
ATOM 852 C CA . GLN A 1 101 ? -3.546 6.396 -5.412 1.00 96.88 101 GLN A CA 1
ATOM 853 C C . GLN A 1 101 ? -4.635 7.373 -5.891 1.00 96.88 101 GLN A C 1
ATOM 855 O O . GLN A 1 101 ? -4.825 7.516 -7.095 1.00 96.88 101 GLN A O 1
ATOM 860 N N . ASP A 1 102 ? -5.249 8.120 -4.971 1.00 95.88 102 ASP A N 1
ATOM 861 C CA . ASP A 1 102 ? -6.309 9.096 -5.254 1.00 95.88 102 ASP A CA 1
ATOM 862 C C . ASP A 1 102 ? -5.813 10.286 -6.092 1.00 95.88 102 ASP A C 1
ATOM 864 O O . ASP A 1 102 ? -6.570 10.892 -6.849 1.00 95.88 102 ASP A O 1
ATOM 868 N N . SER A 1 103 ? -4.527 10.637 -5.977 1.00 97.31 103 SER A N 1
ATOM 869 C CA . SER A 1 103 ? -3.933 11.749 -6.731 1.00 97.31 103 SER A CA 1
ATOM 870 C C . SER A 1 103 ? -3.707 11.457 -8.216 1.00 97.31 103 SER A C 1
ATOM 872 O O . SER A 1 103 ? -3.380 12.379 -8.964 1.00 97.31 103 SER A O 1
ATOM 874 N N . ILE A 1 104 ? -3.833 10.197 -8.646 1.00 96.75 104 ILE A N 1
ATOM 875 C CA . ILE A 1 104 ? -3.549 9.777 -10.019 1.00 96.75 104 ILE A CA 1
ATOM 876 C C . ILE A 1 104 ? -4.869 9.411 -10.713 1.00 96.75 104 ILE A C 1
ATOM 878 O O . ILE A 1 104 ? -5.427 8.348 -10.435 1.00 96.75 104 ILE A O 1
ATOM 882 N N . PRO A 1 105 ? -5.364 10.253 -11.640 1.00 94.69 105 PRO A N 1
ATOM 883 C CA . PRO A 1 105 ? -6.579 9.965 -12.394 1.00 94.69 105 PRO A CA 1
ATOM 884 C C . PRO A 1 105 ? -6.475 8.644 -13.156 1.00 94.69 105 PRO A C 1
ATOM 886 O O . PRO A 1 105 ? -5.412 8.300 -13.681 1.00 94.69 105 PRO A O 1
ATOM 889 N N . ASP A 1 106 ? -7.587 7.911 -13.206 1.00 94.50 106 ASP A N 1
ATOM 890 C CA . ASP A 1 106 ? -7.728 6.636 -13.919 1.00 94.50 106 ASP A CA 1
ATOM 891 C C . ASP A 1 106 ? -6.720 5.549 -13.501 1.00 94.50 106 ASP A C 1
ATOM 893 O O . ASP A 1 106 ? -6.513 4.573 -14.229 1.00 94.50 106 ASP A O 1
ATOM 897 N N . ALA A 1 107 ? -6.073 5.690 -12.337 1.00 97.00 107 ALA A N 1
ATOM 898 C CA . ALA A 1 107 ? -5.164 4.680 -11.821 1.00 97.00 107 ALA A CA 1
ATOM 899 C C . ALA A 1 107 ? -5.894 3.349 -11.615 1.00 97.00 107 ALA A C 1
ATOM 901 O O . ALA A 1 107 ? -6.944 3.273 -10.978 1.00 97.00 107 ALA A O 1
ATOM 902 N N . GLY A 1 108 ? -5.295 2.276 -12.127 1.00 98.06 108 GLY A N 1
ATOM 903 C CA . GLY A 1 108 ? -5.740 0.920 -11.847 1.00 98.06 108 GLY A CA 1
ATOM 904 C C . GLY A 1 108 ? -5.518 0.510 -10.388 1.00 98.06 108 GLY A C 1
ATOM 905 O O . GLY A 1 108 ? -4.975 1.289 -9.601 1.00 98.06 108 GLY A O 1
ATOM 906 N N . PRO A 1 109 ? -5.872 -0.730 -10.012 1.00 98.00 109 PRO A N 1
ATOM 907 C CA . PRO A 1 109 ? -5.851 -1.174 -8.623 1.00 98.00 109 PRO A CA 1
ATOM 908 C C . PRO A 1 109 ? -4.453 -1.095 -7.993 1.00 98.00 109 PRO A C 1
ATOM 910 O O . PRO A 1 109 ? -3.445 -1.411 -8.641 1.00 98.00 109 PRO A O 1
ATOM 913 N N . LEU A 1 110 ? -4.419 -0.734 -6.705 1.00 98.06 110 LEU A N 1
ATOM 914 C CA . LEU A 1 110 ? -3.233 -0.802 -5.852 1.00 98.06 110 LEU A CA 1
ATOM 915 C C . LEU A 1 110 ? -2.719 -2.246 -5.787 1.00 98.06 110 LEU A C 1
ATOM 917 O O . LEU A 1 110 ? -3.447 -3.172 -5.425 1.00 98.06 110 LEU A O 1
ATOM 921 N N . VAL A 1 111 ? -1.436 -2.444 -6.087 1.00 98.50 111 VAL A N 1
ATOM 922 C CA . VAL A 1 111 ? -0.805 -3.764 -5.976 1.00 98.50 111 VAL A CA 1
ATOM 923 C C . VAL A 1 111 ? -0.181 -3.908 -4.600 1.00 98.50 111 VAL A C 1
ATOM 925 O O . VAL A 1 111 ? 0.866 -3.327 -4.337 1.00 98.50 111 VAL A O 1
ATOM 928 N N . VAL A 1 112 ? -0.773 -4.728 -3.734 1.00 98.19 112 VAL A N 1
ATOM 929 C CA . VAL A 1 112 ? -0.200 -5.046 -2.419 1.00 98.19 112 VAL A CA 1
ATOM 930 C C . VAL A 1 112 ? 0.423 -6.435 -2.442 1.00 98.19 112 VAL A C 1
ATOM 932 O O . VAL A 1 112 ? -0.236 -7.413 -2.798 1.00 98.19 112 VAL A O 1
ATOM 935 N N . HIS A 1 113 ? 1.676 -6.565 -2.008 1.00 97.88 113 HIS A N 1
ATOM 936 C CA . HIS A 1 113 ? 2.307 -7.875 -1.866 1.00 97.88 113 HIS A CA 1
ATOM 937 C C . HIS A 1 113 ? 3.271 -7.960 -0.677 1.00 97.88 113 HIS A C 1
ATOM 939 O O . HIS A 1 113 ? 3.771 -6.970 -0.148 1.00 97.88 113 HIS A O 1
ATOM 945 N N . CYS A 1 114 ? 3.537 -9.194 -0.255 1.00 94.50 114 CYS A N 1
ATOM 946 C CA . CYS A 1 114 ? 4.582 -9.530 0.705 1.00 94.50 114 CYS A CA 1
ATOM 947 C C . CYS A 1 114 ? 5.478 -10.619 0.099 1.00 94.50 114 CYS A C 1
ATOM 949 O O . CYS A 1 114 ? 6.008 -10.415 -0.990 1.00 94.50 114 CYS A O 1
ATOM 951 N N . SER A 1 115 ? 5.621 -11.763 0.773 1.00 94.81 115 SER A N 1
ATOM 952 C CA . SER A 1 115 ? 6.236 -12.971 0.213 1.00 94.81 115 SER A CA 1
ATOM 953 C C . SER A 1 115 ? 5.178 -13.863 -0.454 1.00 94.81 115 SER A C 1
ATOM 955 O O . SER A 1 115 ? 5.040 -13.855 -1.669 1.00 94.81 115 SER A O 1
ATOM 957 N N . ALA A 1 116 ? 4.332 -14.544 0.331 1.00 94.25 116 ALA A N 1
ATOM 958 C CA . ALA A 1 116 ? 3.234 -15.374 -0.193 1.00 94.25 116 ALA A CA 1
ATOM 959 C C . ALA A 1 116 ? 1.972 -14.570 -0.589 1.00 94.25 116 ALA A C 1
ATOM 961 O O . ALA A 1 116 ? 1.030 -15.101 -1.184 1.00 94.25 116 ALA A O 1
ATOM 962 N N . GLY A 1 117 ? 1.925 -13.285 -0.222 1.00 96.00 117 GLY A N 1
ATOM 963 C CA . GLY A 1 117 ? 0.819 -12.381 -0.543 1.00 96.00 117 GLY A CA 1
ATOM 964 C C . GLY A 1 117 ? -0.485 -12.702 0.189 1.00 96.00 117 GLY A C 1
ATOM 965 O O . GLY A 1 117 ? -1.544 -12.601 -0.419 1.00 96.00 117 GLY A O 1
ATOM 966 N N . ILE A 1 118 ? -0.423 -13.154 1.450 1.00 96.81 118 ILE A N 1
ATOM 967 C CA . ILE A 1 118 ? -1.621 -13.540 2.226 1.00 96.81 118 ILE A CA 1
ATOM 968 C C . ILE A 1 118 ? -1.634 -13.030 3.678 1.00 96.81 118 ILE A C 1
ATOM 970 O O . ILE A 1 118 ? -2.634 -12.470 4.113 1.00 96.81 118 ILE A O 1
ATOM 974 N N . GLY A 1 119 ? -0.528 -13.131 4.427 1.00 95.81 119 GLY A N 1
ATOM 975 C CA . GLY A 1 119 ? -0.465 -12.671 5.826 1.00 95.81 119 GLY A CA 1
ATOM 976 C C . GLY A 1 119 ? -0.486 -11.145 5.967 1.00 95.81 119 GLY A C 1
ATOM 977 O O . GLY A 1 119 ? -1.537 -10.543 6.180 1.00 95.81 119 GLY A O 1
ATOM 978 N N . ARG A 1 120 ? 0.683 -10.505 5.812 1.00 95.56 120 ARG A N 1
ATOM 979 C CA . ARG A 1 120 ? 0.827 -9.034 5.879 1.00 95.56 120 ARG A CA 1
ATOM 980 C C . ARG A 1 120 ? -0.039 -8.315 4.844 1.00 95.56 120 ARG A C 1
ATOM 982 O O . ARG A 1 120 ? -0.743 -7.378 5.187 1.00 95.56 120 ARG A O 1
ATOM 989 N N . THR A 1 121 ? -0.056 -8.833 3.614 1.00 97.31 121 THR A N 1
ATOM 990 C CA . THR A 1 121 ? -0.908 -8.349 2.519 1.00 97.31 121 THR A CA 1
ATOM 991 C C . THR A 1 121 ? -2.382 -8.336 2.905 1.00 97.31 121 THR A C 1
ATOM 993 O O . THR A 1 121 ? -3.024 -7.302 2.780 1.00 97.31 121 THR A O 1
ATOM 996 N N . GLY A 1 122 ? -2.913 -9.445 3.432 1.00 97.69 122 GLY A N 1
ATOM 997 C CA . GLY A 1 122 ? -4.310 -9.486 3.859 1.00 97.69 122 GLY A CA 1
ATOM 998 C C . GLY A 1 122 ? -4.594 -8.608 5.067 1.00 97.69 122 GLY A C 1
ATOM 999 O O . GLY A 1 122 ? -5.646 -7.990 5.121 1.00 97.69 122 GLY A O 1
ATOM 1000 N N . THR A 1 123 ? -3.640 -8.498 5.992 1.00 97.75 123 THR A N 1
ATOM 1001 C CA . THR A 1 123 ? -3.767 -7.612 7.159 1.00 97.75 123 THR A CA 1
ATOM 1002 C C . THR A 1 123 ? -3.889 -6.155 6.720 1.00 97.75 123 THR A C 1
ATOM 1004 O O . THR A 1 123 ? -4.806 -5.471 7.154 1.00 97.75 123 THR A O 1
ATOM 1007 N N . PHE A 1 124 ? -3.015 -5.704 5.816 1.00 97.50 124 PHE A N 1
ATOM 1008 C CA . PHE A 1 124 ? -3.063 -4.349 5.271 1.00 97.50 124 PHE A CA 1
ATOM 1009 C C . PHE A 1 124 ? -4.366 -4.080 4.509 1.00 97.50 124 PHE A C 1
ATOM 1011 O O . PHE A 1 124 ? -5.049 -3.115 4.821 1.00 97.50 124 PHE A O 1
ATOM 1018 N N . ILE A 1 125 ? -4.748 -4.966 3.580 1.00 98.31 125 ILE A N 1
ATOM 1019 C CA . ILE A 1 125 ? -5.971 -4.808 2.773 1.00 98.31 125 ILE A CA 1
ATOM 1020 C C . ILE A 1 125 ? -7.226 -4.751 3.654 1.00 98.31 125 ILE A C 1
ATOM 1022 O O . ILE A 1 125 ? -8.127 -3.964 3.396 1.00 98.31 125 ILE A O 1
ATOM 1026 N N . VAL A 1 126 ? -7.306 -5.573 4.704 1.00 98.50 126 VAL A N 1
ATOM 1027 C CA . VAL A 1 126 ? -8.459 -5.546 5.614 1.00 98.50 126 VAL A CA 1
ATOM 1028 C C . VAL A 1 126 ? -8.513 -4.234 6.395 1.00 98.50 126 VAL A C 1
ATOM 1030 O O . VAL A 1 126 ? -9.592 -3.666 6.515 1.00 98.50 126 VAL A O 1
ATOM 1033 N N . ILE A 1 127 ? -7.380 -3.739 6.905 1.00 98.25 127 ILE A N 1
ATOM 1034 C CA . ILE A 1 127 ? -7.334 -2.439 7.594 1.00 98.25 127 ILE A CA 1
ATOM 1035 C C . ILE A 1 127 ? -7.778 -1.322 6.641 1.00 98.25 127 ILE A C 1
ATOM 1037 O O . ILE A 1 127 ? -8.594 -0.492 7.027 1.00 98.25 127 ILE A O 1
ATOM 1041 N N . ASP A 1 128 ? -7.295 -1.346 5.401 1.00 98.00 128 ASP A N 1
ATOM 1042 C CA . ASP A 1 128 ? -7.640 -0.383 4.355 1.00 98.00 128 ASP A CA 1
ATOM 1043 C C . ASP A 1 128 ? -9.141 -0.347 4.051 1.00 98.00 128 ASP A C 1
ATOM 1045 O O . ASP A 1 128 ? -9.767 0.703 4.172 1.00 98.00 128 ASP A O 1
ATOM 1049 N N . ILE A 1 129 ? -9.756 -1.510 3.810 1.00 97.88 129 ILE A N 1
ATOM 1050 C CA . ILE A 1 129 ? -11.207 -1.624 3.593 1.00 97.88 129 ILE A CA 1
ATOM 1051 C C . ILE A 1 129 ? -11.999 -1.063 4.781 1.00 97.88 129 ILE A C 1
ATOM 1053 O O . ILE A 1 129 ? -12.992 -0.363 4.600 1.00 97.88 129 ILE A O 1
ATOM 1057 N N . LEU A 1 130 ? -11.594 -1.386 6.010 1.00 98.12 130 LEU A N 1
ATOM 1058 C CA . LEU A 1 130 ? -12.319 -0.954 7.206 1.00 98.12 130 LEU A CA 1
ATOM 1059 C C . LEU A 1 130 ? -12.200 0.553 7.432 1.00 98.12 130 LEU A C 1
ATOM 1061 O O . LEU A 1 130 ? -13.192 1.200 7.761 1.00 98.12 130 LEU A O 1
ATOM 1065 N N . ILE A 1 131 ? -11.011 1.118 7.224 1.00 96.50 131 ILE A N 1
ATOM 1066 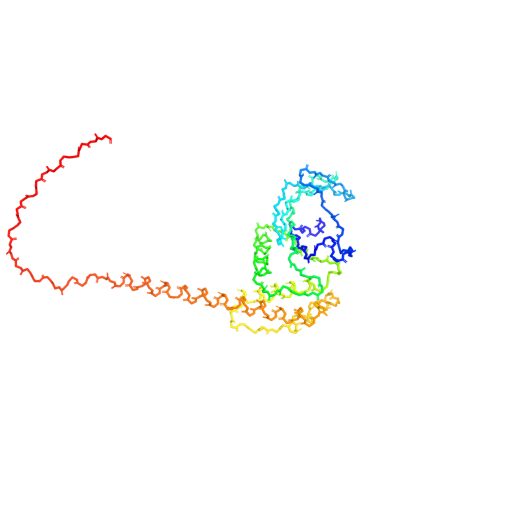C CA . ILE A 1 131 ? -10.794 2.564 7.289 1.00 96.50 131 ILE A CA 1
ATOM 1067 C C . ILE A 1 131 ? -11.610 3.271 6.210 1.00 96.50 131 ILE A C 1
ATOM 1069 O O . ILE A 1 131 ? -12.239 4.285 6.502 1.00 96.50 131 ILE A O 1
ATOM 1073 N N . ASP A 1 132 ? -11.656 2.730 4.995 1.00 95.75 132 ASP A N 1
ATOM 1074 C CA . ASP A 1 132 ? -12.463 3.285 3.913 1.00 95.75 132 ASP A CA 1
ATOM 1075 C C . ASP A 1 132 ? -13.964 3.297 4.253 1.00 95.75 132 ASP A C 1
ATOM 1077 O O . ASP A 1 132 ? -14.639 4.316 4.083 1.00 95.75 132 ASP A O 1
ATOM 1081 N N . ILE A 1 133 ? -14.475 2.210 4.845 1.00 95.94 133 ILE A N 1
ATOM 1082 C CA . ILE A 1 133 ? -15.855 2.136 5.345 1.00 95.94 133 ILE A CA 1
ATOM 1083 C C . ILE A 1 133 ? -16.117 3.231 6.386 1.00 95.94 133 ILE A C 1
ATOM 1085 O O . ILE A 1 133 ? -17.132 3.923 6.289 1.00 95.94 133 ILE A O 1
ATOM 1089 N N . ILE A 1 134 ? -15.212 3.416 7.351 1.00 96.06 134 ILE A N 1
ATOM 1090 C CA . ILE A 1 134 ? -15.341 4.445 8.395 1.00 96.06 134 ILE A CA 1
ATOM 1091 C C . ILE A 1 134 ? -15.308 5.849 7.783 1.00 96.06 134 ILE A C 1
ATOM 1093 O O . ILE A 1 134 ? -16.110 6.704 8.156 1.00 96.06 134 ILE A O 1
ATOM 1097 N N . ARG A 1 135 ? -14.414 6.099 6.820 1.00 93.12 135 ARG A N 1
ATOM 1098 C CA . ARG A 1 135 ? -14.299 7.395 6.131 1.00 93.12 135 ARG A CA 1
ATOM 1099 C C . ARG A 1 135 ? -15.582 7.763 5.392 1.00 93.12 135 ARG A C 1
ATOM 1101 O O . ARG A 1 135 ? -15.989 8.920 5.436 1.00 93.12 135 ARG A O 1
ATOM 1108 N N . HIS A 1 136 ? -16.219 6.791 4.744 1.00 93.75 136 HIS A N 1
ATOM 1109 C CA . HIS A 1 136 ? -17.420 7.023 3.943 1.00 93.75 136 HIS A CA 1
ATOM 1110 C C . HIS A 1 136 ? -18.720 7.014 4.755 1.00 93.75 136 HIS A C 1
ATOM 1112 O O . HIS A 1 136 ? -19.640 7.766 4.435 1.00 93.75 136 HIS A O 1
ATOM 1118 N N . LYS A 1 137 ? -18.827 6.170 5.788 1.00 94.62 137 LYS A N 1
ATOM 1119 C CA . LYS A 1 137 ? -20.057 6.012 6.586 1.00 94.62 137 LYS A CA 1
ATOM 1120 C C . LYS A 1 137 ? -20.053 6.787 7.905 1.00 94.62 137 LYS A C 1
ATOM 1122 O O . LYS A 1 137 ? -21.111 6.930 8.510 1.00 94.62 137 LYS A O 1
ATOM 1127 N N . GLY A 1 138 ? -18.901 7.291 8.338 1.00 92.69 138 GLY A N 1
ATOM 1128 C CA . GLY A 1 138 ? -18.724 7.966 9.621 1.00 92.69 138 GLY A CA 1
ATOM 1129 C C . GLY A 1 138 ? -18.348 7.020 10.766 1.00 92.69 138 GLY A C 1
ATOM 1130 O O . GLY A 1 138 ? -18.323 5.797 10.622 1.00 92.69 138 GLY A O 1
ATOM 1131 N N . LEU A 1 139 ? -18.043 7.608 11.927 1.00 92.25 139 LEU A N 1
ATOM 1132 C CA . LEU A 1 139 ? -17.556 6.883 13.111 1.00 92.25 139 LEU A CA 1
ATOM 1133 C C . LEU A 1 139 ? -18.614 5.993 13.777 1.00 92.25 139 LEU A C 1
ATOM 1135 O O . LEU A 1 139 ? -18.244 5.043 14.457 1.00 92.25 139 LEU A O 1
ATOM 1139 N N . ASP A 1 140 ? -19.898 6.268 13.549 1.00 90.19 140 ASP A N 1
ATOM 1140 C CA . ASP A 1 140 ? -21.018 5.502 14.115 1.00 90.19 140 ASP A CA 1
ATOM 1141 C C . ASP A 1 140 ? -21.396 4.278 13.258 1.00 90.19 140 ASP A C 1
ATOM 1143 O O . ASP A 1 140 ? -22.453 3.678 13.451 1.00 90.19 140 ASP A O 1
ATOM 1147 N N . CYS A 1 141 ? -20.577 3.923 12.262 1.00 93.31 141 CYS A N 1
ATOM 1148 C CA . CYS A 1 141 ? -20.861 2.793 11.387 1.00 93.31 141 CYS A CA 1
ATOM 1149 C C . CYS A 1 141 ? -20.594 1.438 12.061 1.00 93.31 141 CYS A C 1
ATOM 1151 O O . CYS A 1 141 ? -19.687 1.289 12.880 1.00 93.31 141 CYS A O 1
ATOM 1153 N N . ASP A 1 142 ? -21.355 0.420 11.657 1.00 92.75 142 ASP A N 1
ATOM 1154 C CA . ASP A 1 142 ? -21.117 -0.953 12.097 1.00 92.75 142 ASP A CA 1
ATOM 1155 C C . ASP A 1 142 ? -19.854 -1.527 11.441 1.00 92.75 142 ASP A C 1
ATOM 1157 O O . ASP A 1 142 ? -19.743 -1.606 10.210 1.00 92.75 142 ASP A O 1
ATOM 1161 N N . ILE A 1 143 ? -18.918 -1.983 12.275 1.00 94.56 143 ILE A N 1
ATOM 1162 C CA . ILE A 1 143 ? -17.642 -2.568 11.860 1.00 94.56 143 ILE A CA 1
ATOM 1163 C C . ILE A 1 143 ? -17.619 -4.045 12.253 1.00 94.56 143 ILE A C 1
ATOM 1165 O O . ILE A 1 143 ? -17.615 -4.392 13.432 1.00 94.56 143 ILE A O 1
ATOM 1169 N N . ASP A 1 144 ? -17.531 -4.926 11.256 1.00 96.44 144 ASP A N 1
ATOM 1170 C CA . ASP A 1 144 ? -17.396 -6.371 11.456 1.00 96.44 144 ASP A CA 1
ATOM 1171 C C . ASP A 1 144 ? -16.074 -6.865 10.848 1.00 96.44 144 ASP A C 1
ATOM 1173 O O . ASP A 1 144 ? -15.963 -7.163 9.651 1.00 96.44 144 ASP A O 1
ATOM 1177 N N . ILE A 1 145 ? -15.039 -6.915 11.691 1.00 97.50 145 ILE A N 1
ATOM 1178 C CA . ILE A 1 145 ? -13.696 -7.369 11.308 1.00 97.50 145 ILE A CA 1
ATOM 1179 C C . ILE A 1 145 ? -13.711 -8.841 10.844 1.00 97.50 145 ILE A C 1
ATOM 1181 O O . ILE A 1 145 ? -13.212 -9.103 9.745 1.00 97.50 145 ILE A O 1
ATOM 1185 N N . PRO A 1 146 ? -14.284 -9.814 11.590 1.00 98.12 146 PRO A N 1
ATOM 1186 C CA . PRO A 1 146 ? -14.358 -11.206 11.146 1.00 98.12 146 PRO A CA 1
ATOM 1187 C C . PRO A 1 146 ? -15.020 -11.375 9.778 1.00 98.12 146 PRO A C 1
ATOM 1189 O O . PRO A 1 146 ? -14.478 -12.080 8.923 1.00 98.12 146 PRO A O 1
ATOM 1192 N N . LYS A 1 147 ? -16.150 -10.703 9.540 1.00 98.00 147 LYS A N 1
ATOM 1193 C CA . LYS A 1 147 ? -16.865 -10.766 8.260 1.00 98.00 147 LYS A CA 1
ATOM 1194 C C . LYS A 1 147 ? -16.058 -10.150 7.123 1.00 98.00 147 LYS A C 1
ATOM 1196 O O . LYS A 1 147 ? -16.008 -10.723 6.036 1.00 98.00 147 LYS A O 1
ATOM 1201 N N . THR A 1 148 ? -15.367 -9.040 7.372 1.00 98.38 148 THR A N 1
ATOM 1202 C CA . THR A 1 148 ? -14.481 -8.412 6.377 1.00 98.38 148 THR A CA 1
ATOM 1203 C C . THR A 1 148 ? -13.320 -9.338 6.009 1.00 98.38 148 THR A C 1
ATOM 1205 O O . THR A 1 148 ? -13.007 -9.517 4.832 1.00 98.38 148 THR A O 1
ATOM 1208 N N . ILE A 1 149 ? -12.727 -10.023 6.990 1.00 98.44 149 ILE A N 1
ATOM 1209 C CA . ILE A 1 149 ? -11.682 -11.025 6.740 1.00 98.44 149 ILE A CA 1
ATOM 1210 C C . ILE A 1 149 ? -12.234 -12.207 5.936 1.00 98.44 149 ILE A C 1
ATOM 1212 O O . ILE A 1 149 ? -11.583 -12.657 4.993 1.00 98.44 149 ILE A O 1
ATOM 1216 N N . GLN A 1 150 ? -13.426 -12.711 6.270 1.00 98.19 150 GLN A N 1
ATOM 1217 C CA . GLN A 1 150 ? -14.075 -13.786 5.510 1.00 98.19 150 GLN A CA 1
ATOM 1218 C C . GLN A 1 150 ? -14.331 -13.381 4.053 1.00 98.19 150 GLN A C 1
ATOM 1220 O O . GLN A 1 150 ? -14.027 -14.156 3.146 1.00 98.19 150 GLN A O 1
ATOM 1225 N N . MET A 1 151 ? -14.807 -12.156 3.822 1.00 98.31 151 MET A N 1
ATOM 1226 C CA . MET A 1 151 ? -15.006 -11.597 2.483 1.00 98.31 151 MET A CA 1
ATOM 1227 C C . MET A 1 151 ? -13.698 -11.569 1.679 1.00 98.31 151 MET A C 1
ATOM 1229 O O . MET A 1 151 ? -13.665 -12.030 0.540 1.00 98.31 151 MET A O 1
ATOM 1233 N N . VAL A 1 152 ? -12.601 -11.080 2.264 1.00 98.31 152 VAL A N 1
ATOM 1234 C CA . VAL A 1 152 ? -11.296 -11.031 1.583 1.00 98.31 152 VAL A CA 1
ATOM 1235 C C . VAL A 1 152 ? -10.733 -12.444 1.349 1.00 98.31 152 VAL A C 1
ATOM 1237 O O . VAL A 1 152 ? -10.149 -12.720 0.299 1.00 98.31 152 VAL A O 1
ATOM 1240 N N . ARG A 1 153 ? -10.969 -13.384 2.275 1.00 98.31 153 ARG A N 1
ATOM 1241 C CA . ARG A 1 153 ? -10.586 -14.799 2.119 1.00 98.31 153 ARG A CA 1
ATOM 1242 C C . ARG A 1 153 ? -11.334 -15.516 0.995 1.00 98.31 153 ARG A C 1
ATOM 1244 O O . ARG A 1 153 ? -10.771 -16.443 0.418 1.00 98.31 153 ARG A O 1
ATOM 1251 N N . ALA A 1 154 ? -12.558 -15.094 0.678 1.00 98.25 154 ALA A N 1
ATOM 1252 C CA . ALA A 1 154 ? -13.318 -15.631 -0.450 1.00 98.25 154 ALA A CA 1
ATOM 1253 C C . ALA A 1 154 ? -12.699 -15.255 -1.809 1.00 98.25 154 ALA A C 1
ATOM 1255 O O . ALA A 1 154 ? -12.859 -15.994 -2.775 1.00 98.25 154 ALA A O 1
ATOM 1256 N N . GLN A 1 155 ? -11.958 -14.142 -1.879 1.00 97.88 155 GLN A N 1
ATOM 1257 C CA . GLN A 1 155 ? -11.260 -13.701 -3.094 1.00 97.88 155 GLN A CA 1
ATOM 1258 C C . GLN A 1 155 ? -9.835 -14.268 -3.190 1.00 97.88 155 GLN A C 1
ATOM 1260 O O . GLN A 1 155 ? -9.347 -14.562 -4.279 1.00 97.88 155 GLN A O 1
ATOM 1265 N N . ARG A 1 156 ? -9.158 -14.455 -2.048 1.00 97.81 156 ARG A N 1
ATOM 1266 C CA . ARG A 1 156 ? -7.849 -15.117 -1.969 1.00 97.81 156 ARG A CA 1
ATOM 1267 C C . ARG A 1 156 ? -7.742 -15.921 -0.679 1.00 97.81 156 ARG A C 1
ATOM 1269 O O . ARG A 1 156 ? -7.775 -15.371 0.418 1.00 97.81 156 ARG A O 1
ATOM 1276 N N . SER A 1 157 ? -7.563 -17.232 -0.795 1.00 97.38 157 SER A N 1
ATOM 1277 C CA . SER A 1 157 ? -7.480 -18.118 0.369 1.00 97.38 157 SER A CA 1
ATOM 1278 C C . SER A 1 157 ? -6.325 -17.739 1.303 1.00 97.38 157 SER A C 1
ATOM 1280 O O . SER A 1 157 ? -5.210 -17.485 0.846 1.00 97.38 157 SER A O 1
ATOM 1282 N N . GLY A 1 158 ? -6.562 -17.778 2.616 1.00 95.44 158 GLY A N 1
ATOM 1283 C CA . GLY A 1 158 ? -5.509 -17.615 3.628 1.00 95.44 158 GLY A CA 1
ATOM 1284 C C . GLY A 1 158 ? -5.145 -16.169 3.979 1.00 95.44 158 GLY A C 1
ATOM 1285 O O . GLY A 1 158 ? -4.165 -15.956 4.692 1.00 95.44 158 GLY A O 1
ATOM 1286 N N . MET A 1 159 ? -5.915 -15.184 3.509 1.00 98.00 159 MET A N 1
ATOM 1287 C CA . MET A 1 159 ? -5.735 -13.773 3.868 1.00 98.00 159 MET A CA 1
ATOM 1288 C C . MET A 1 159 ? -5.866 -13.568 5.381 1.00 98.00 159 MET A C 1
ATOM 1290 O O . MET A 1 159 ? -6.821 -14.065 5.979 1.00 98.00 159 MET A O 1
ATOM 1294 N N . VAL A 1 160 ? -4.906 -12.849 5.982 1.00 97.38 160 VAL A N 1
ATOM 1295 C CA . VAL A 1 160 ? -4.703 -12.740 7.444 1.00 97.38 160 VAL A CA 1
ATOM 1296 C C . VAL A 1 160 ? -4.437 -14.124 8.055 1.00 97.38 160 VAL A C 1
ATOM 1298 O O . VAL A 1 160 ? -5.353 -14.914 8.269 1.00 97.38 160 VAL A O 1
ATOM 1301 N N . GLN A 1 161 ? -3.173 -14.451 8.319 1.00 96.00 161 GLN A N 1
ATOM 1302 C CA . GLN A 1 161 ? -2.753 -15.825 8.626 1.00 96.00 161 GLN A CA 1
ATOM 1303 C C . GLN A 1 161 ? -2.676 -16.157 10.113 1.00 96.00 161 GLN A C 1
ATOM 1305 O O . GLN A 1 161 ? -2.869 -17.314 10.478 1.00 96.00 161 GLN A O 1
ATOM 1310 N N . THR A 1 162 ? -2.334 -15.190 10.962 1.00 96.00 162 THR A N 1
ATOM 1311 C CA . THR A 1 162 ? -2.037 -15.453 12.377 1.00 96.00 162 THR A CA 1
ATOM 1312 C C . THR A 1 162 ? -3.001 -14.726 13.304 1.00 96.00 162 THR A C 1
ATOM 1314 O O . THR A 1 162 ? -3.566 -13.690 12.953 1.00 96.00 162 THR A O 1
ATOM 1317 N N . GLU A 1 163 ? -3.153 -15.241 14.524 1.00 95.94 163 GLU A N 1
ATOM 1318 C CA . GLU A 1 163 ? -3.918 -14.573 15.582 1.00 95.94 163 GLU A CA 1
ATOM 1319 C C . GLU A 1 163 ? -3.368 -13.169 15.877 1.00 95.94 163 GLU A C 1
ATOM 1321 O O . GLU A 1 163 ? -4.134 -12.226 16.054 1.00 95.94 163 GLU A O 1
ATOM 1326 N N . ALA A 1 164 ? -2.041 -13.004 15.863 1.00 96.12 164 ALA A N 1
ATOM 1327 C CA . ALA A 1 164 ? -1.404 -11.703 16.052 1.00 96.12 164 ALA A CA 1
ATOM 1328 C C . ALA A 1 164 ? -1.823 -10.695 14.968 1.00 96.12 164 ALA A C 1
ATOM 1330 O O . ALA A 1 164 ? -2.128 -9.552 15.286 1.00 96.12 164 ALA A O 1
ATOM 1331 N N . GLN A 1 165 ? -1.898 -11.122 13.703 1.00 96.88 165 GLN A N 1
ATOM 1332 C CA . GLN A 1 165 ? -2.389 -10.286 12.602 1.00 96.88 165 GLN A CA 1
ATOM 1333 C C . GLN A 1 165 ? -3.864 -9.930 12.772 1.00 96.88 165 GLN A C 1
ATOM 1335 O O . GLN A 1 165 ? -4.230 -8.775 12.593 1.00 96.88 165 GLN A O 1
ATOM 1340 N N . PHE A 1 166 ? -4.694 -10.894 13.175 1.00 97.62 166 PHE A N 1
ATOM 1341 C CA . PHE A 1 166 ? -6.103 -10.649 13.478 1.00 97.62 166 PHE A CA 1
ATOM 1342 C C . PHE A 1 166 ? -6.271 -9.592 14.580 1.00 97.62 166 PHE A C 1
ATOM 1344 O O . PHE A 1 166 ? -6.973 -8.607 14.372 1.00 97.62 166 PHE A O 1
ATOM 1351 N N . LYS A 1 167 ? -5.567 -9.734 15.712 1.00 97.38 167 LYS A N 1
ATOM 1352 C CA . LYS A 1 167 ? -5.566 -8.740 16.802 1.00 97.38 167 LYS A CA 1
ATOM 1353 C C . LYS A 1 167 ? -5.047 -7.378 16.345 1.00 97.38 167 LYS A C 1
ATOM 1355 O O . LYS A 1 167 ? -5.599 -6.354 16.730 1.00 97.38 167 LYS A O 1
ATOM 1360 N N . PHE A 1 168 ? -4.032 -7.359 15.487 1.00 97.69 168 PHE A N 1
ATOM 1361 C CA . PHE A 1 168 ? -3.473 -6.119 14.960 1.00 97.69 168 PHE A CA 1
ATOM 1362 C C . PHE A 1 168 ? -4.468 -5.335 14.096 1.00 97.69 168 PHE A C 1
ATOM 1364 O O . PHE A 1 168 ? -4.460 -4.110 14.147 1.00 97.69 168 PHE A O 1
ATOM 1371 N N . VAL A 1 169 ? -5.371 -6.007 13.365 1.00 98.25 169 VAL A N 1
ATOM 1372 C CA . VAL A 1 169 ? -6.471 -5.319 12.663 1.00 98.25 169 VAL A CA 1
ATOM 1373 C C . VAL A 1 169 ? -7.343 -4.546 13.656 1.00 98.25 169 VAL A C 1
ATOM 1375 O O . VAL A 1 169 ? -7.617 -3.372 13.423 1.00 98.25 169 VAL A O 1
ATOM 1378 N N . TYR A 1 170 ? -7.726 -5.161 14.782 1.00 97.94 170 TYR A N 1
ATOM 1379 C CA . TYR A 1 170 ? -8.491 -4.473 15.831 1.00 97.94 170 TYR A CA 1
ATOM 1380 C C . TYR A 1 170 ? -7.730 -3.272 16.389 1.00 97.94 170 TYR A C 1
ATOM 1382 O O . TYR A 1 170 ? -8.290 -2.183 16.453 1.00 97.94 170 TYR A O 1
ATOM 1390 N N . MET A 1 171 ? -6.453 -3.454 16.740 1.00 97.75 171 MET A N 1
ATOM 1391 C CA . MET A 1 171 ? -5.614 -2.372 17.268 1.00 97.75 171 MET A CA 1
ATOM 1392 C C . MET A 1 171 ? -5.519 -1.195 16.290 1.00 97.75 171 MET A C 1
ATOM 1394 O O . MET A 1 171 ? -5.668 -0.045 16.691 1.00 97.75 171 MET A O 1
ATOM 1398 N N . ALA A 1 172 ? -5.301 -1.472 15.001 1.00 97.94 172 ALA A N 1
ATOM 1399 C CA . ALA A 1 172 ? -5.179 -0.440 13.978 1.00 97.94 172 ALA A CA 1
ATOM 1400 C C . ALA A 1 172 ? -6.488 0.328 13.765 1.00 97.94 172 ALA A C 1
ATOM 1402 O O . ALA A 1 172 ? -6.478 1.556 13.718 1.00 97.94 172 ALA A O 1
ATOM 1403 N N . VAL A 1 173 ? -7.615 -0.383 13.679 1.00 97.44 173 VAL A N 1
ATOM 1404 C CA . VAL A 1 173 ? -8.938 0.236 13.517 1.00 97.44 173 VAL A CA 1
ATOM 1405 C C . VAL A 1 173 ? -9.308 1.059 14.750 1.00 97.44 173 VAL A C 1
ATOM 1407 O O . VAL A 1 173 ? -9.764 2.191 14.607 1.00 97.44 173 VAL A O 1
ATOM 1410 N N . GLN A 1 174 ? -9.054 0.541 15.954 1.00 96.75 174 GLN A N 1
ATOM 1411 C CA . GLN A 1 174 ? -9.287 1.269 17.198 1.00 96.75 174 GLN A CA 1
ATOM 1412 C C . GLN A 1 174 ? -8.457 2.559 17.253 1.00 96.75 174 GLN A C 1
ATOM 1414 O O . GLN A 1 174 ? -9.026 3.632 17.448 1.00 96.75 174 GLN A O 1
ATOM 1419 N N . GLN A 1 175 ? -7.143 2.486 17.010 1.00 97.06 175 GLN A N 1
ATOM 1420 C CA . GLN A 1 175 ? -6.285 3.674 17.020 1.00 97.06 175 GLN A CA 1
ATOM 1421 C C . GLN A 1 175 ? -6.723 4.702 15.963 1.00 97.06 175 GLN A C 1
ATOM 1423 O O . GLN A 1 175 ? -6.676 5.910 16.211 1.00 97.06 175 GLN A O 1
ATOM 1428 N N . TYR A 1 176 ? -7.164 4.246 14.786 1.00 96.62 176 TYR A N 1
ATOM 1429 C CA . TYR A 1 176 ? -7.697 5.132 13.753 1.00 96.62 176 TYR A CA 1
ATOM 1430 C C . TYR A 1 176 ? -8.951 5.879 14.236 1.00 96.62 176 TYR A C 1
ATOM 1432 O O . TYR A 1 176 ? -9.015 7.105 14.123 1.00 96.62 176 TYR A O 1
ATOM 1440 N N . ILE A 1 177 ? -9.916 5.165 14.826 1.00 95.75 177 ILE A N 1
ATOM 1441 C CA . ILE A 1 177 ? -11.145 5.750 15.384 1.00 95.75 177 ILE A CA 1
ATOM 1442 C C . ILE A 1 177 ? -10.816 6.767 16.479 1.00 95.75 177 ILE A C 1
ATOM 1444 O O . ILE A 1 177 ? -11.307 7.893 16.427 1.00 95.75 177 ILE A O 1
ATOM 1448 N N . GLU A 1 178 ? -9.951 6.410 17.430 1.00 95.56 178 GLU A N 1
ATOM 1449 C CA . GLU A 1 178 ? -9.528 7.300 18.518 1.00 95.56 178 GLU A CA 1
ATOM 1450 C C . GLU A 1 178 ? -8.884 8.584 17.975 1.00 95.56 178 GLU A C 1
ATOM 1452 O O . GLU A 1 178 ? -9.226 9.688 18.401 1.00 95.56 178 GLU A O 1
ATOM 1457 N N . THR A 1 179 ? -8.007 8.456 16.974 1.00 94.94 179 THR A N 1
ATOM 1458 C CA . THR A 1 179 ? -7.360 9.602 16.316 1.00 94.94 179 THR A CA 1
ATOM 1459 C C . THR A 1 179 ? -8.392 10.517 15.651 1.00 94.94 179 THR A C 1
ATOM 1461 O O . THR A 1 179 ? -8.311 11.741 15.760 1.00 94.94 179 THR A O 1
ATOM 1464 N N . MET A 1 180 ? -9.392 9.945 14.976 1.00 93.31 180 MET A N 1
ATOM 1465 C CA . MET A 1 180 ? -10.459 10.714 14.332 1.00 93.31 180 MET A CA 1
ATOM 1466 C C . MET A 1 180 ? -11.375 11.404 15.350 1.00 93.31 180 MET A C 1
ATOM 1468 O O . MET A 1 180 ? -11.713 12.574 15.172 1.00 93.31 180 MET A O 1
ATOM 1472 N N . GLN A 1 181 ? -11.730 10.729 16.445 1.00 93.69 181 GLN A N 1
ATOM 1473 C CA . GLN A 1 181 ? -12.514 11.316 17.536 1.00 93.69 181 GLN A CA 1
ATOM 1474 C C . GLN A 1 181 ? -11.789 12.501 18.183 1.00 93.69 181 GLN A C 1
ATOM 1476 O O . GLN A 1 181 ? -12.403 13.542 18.426 1.00 93.69 181 GLN A O 1
ATOM 1481 N N . GLN A 1 182 ? -10.481 12.371 18.425 1.00 93.88 182 GLN A N 1
ATOM 1482 C CA . GLN A 1 182 ? -9.656 13.455 18.965 1.00 93.88 182 GLN A CA 1
ATOM 1483 C C . GLN A 1 182 ? -9.642 14.668 18.028 1.00 93.88 182 GLN A C 1
ATOM 1485 O O . GLN A 1 182 ? -9.927 15.778 18.480 1.00 93.88 182 GLN A O 1
ATOM 1490 N N . ARG A 1 183 ? -9.420 14.456 16.723 1.00 92.06 183 ARG A N 1
ATOM 1491 C CA . ARG A 1 183 ? -9.452 15.530 15.712 1.00 92.06 183 ARG A CA 1
ATOM 1492 C C . ARG A 1 183 ? -10.796 16.263 15.696 1.00 92.06 183 ARG A C 1
ATOM 1494 O O . ARG A 1 183 ? -10.827 17.490 15.764 1.00 92.06 183 ARG A O 1
ATOM 1501 N N . LEU A 1 184 ? -11.913 15.531 15.695 1.00 90.81 184 LEU A N 1
ATOM 1502 C CA . LEU A 1 184 ? -13.254 16.130 15.731 1.00 90.81 184 LEU A CA 1
ATOM 1503 C C . LEU A 1 184 ? -13.498 16.939 17.016 1.00 90.81 184 LEU A C 1
ATOM 1505 O O . LEU A 1 184 ? -14.048 18.043 16.968 1.00 90.81 184 LEU A O 1
ATOM 1509 N N . ALA A 1 185 ? -13.059 16.426 18.169 1.00 91.62 185 ALA A N 1
ATOM 1510 C CA . ALA A 1 185 ? -13.184 17.128 19.443 1.00 91.62 185 ALA A CA 1
ATOM 1511 C C . ALA A 1 185 ? -12.351 18.423 19.477 1.00 91.62 185 ALA A C 1
ATOM 1513 O O . ALA A 1 185 ? -12.800 19.438 20.018 1.00 91.62 185 ALA A O 1
ATOM 1514 N N . GLU A 1 186 ? -11.149 18.416 18.898 1.00 91.31 186 GLU A N 1
ATOM 1515 C CA . GLU A 1 186 ? -10.286 19.595 18.773 1.00 91.31 186 GLU A CA 1
ATOM 1516 C C . GLU A 1 186 ? -10.875 20.651 17.836 1.00 91.31 186 GLU A C 1
ATOM 1518 O O . GLU A 1 186 ? -10.895 21.838 18.179 1.00 91.31 186 GLU A O 1
ATOM 1523 N N . GLU A 1 187 ? -11.426 20.244 16.694 1.00 89.38 187 GLU A N 1
ATOM 1524 C CA . GLU A 1 187 ? -12.133 21.147 15.785 1.00 89.38 187 GLU A CA 1
ATOM 1525 C C . GLU A 1 187 ? -13.343 21.799 16.459 1.00 89.38 187 GLU A C 1
ATOM 1527 O O . GLU A 1 187 ? -13.578 23.002 16.307 1.00 89.38 187 GLU A O 1
ATOM 1532 N N . GLN A 1 188 ? -14.104 21.033 17.243 1.00 85.81 188 GLN A N 1
ATOM 1533 C CA . GLN A 1 188 ? -15.261 21.552 17.963 1.00 85.81 188 GLN A CA 1
ATOM 1534 C C . GLN A 1 188 ? -14.845 22.529 19.068 1.00 85.81 188 GLN A C 1
ATOM 15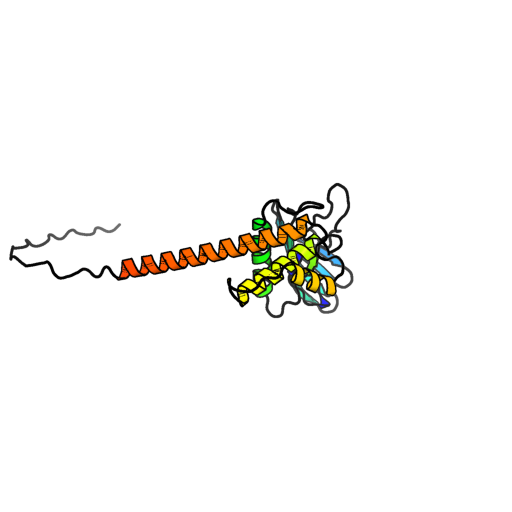36 O O . GLN A 1 188 ? -15.415 23.619 19.158 1.00 85.81 188 GLN A O 1
ATOM 1541 N N . LYS A 1 189 ? -13.795 22.212 19.840 1.00 86.88 189 LYS A N 1
ATOM 1542 C CA . LYS A 1 189 ? -13.192 23.140 20.816 1.00 86.88 189 LYS A CA 1
ATOM 1543 C C . LYS A 1 189 ? -12.695 24.424 20.148 1.00 86.88 189 LYS A C 1
ATOM 1545 O O . LYS A 1 189 ? -12.909 25.511 20.683 1.00 86.88 189 LYS A O 1
ATOM 1550 N N . SER A 1 190 ? -12.072 24.317 18.977 1.00 83.62 190 SER A N 1
ATOM 1551 C CA . SER A 1 190 ? -11.539 25.464 18.230 1.00 83.62 190 SER A CA 1
ATOM 1552 C C . SER A 1 190 ? -12.657 26.363 17.695 1.00 83.62 190 SER A C 1
ATOM 1554 O O . SER A 1 190 ? -12.570 27.585 17.801 1.00 83.62 190 SER A O 1
ATOM 1556 N N . LYS A 1 191 ? -13.757 25.773 17.205 1.00 79.44 191 LYS A N 1
ATOM 1557 C CA . LYS A 1 191 ? -14.966 26.503 16.785 1.00 79.44 191 LYS A CA 1
ATOM 1558 C C . LYS A 1 191 ? -15.650 27.217 17.954 1.00 79.44 191 LYS A C 1
ATOM 1560 O O . LYS A 1 191 ? -16.106 28.344 17.781 1.00 79.44 191 LYS A O 1
ATOM 1565 N N . VAL A 1 192 ? -15.716 26.592 19.133 1.00 78.38 192 VAL A N 1
ATOM 1566 C CA . VAL A 1 192 ? -16.279 27.215 20.346 1.00 78.38 192 VAL A CA 1
ATOM 1567 C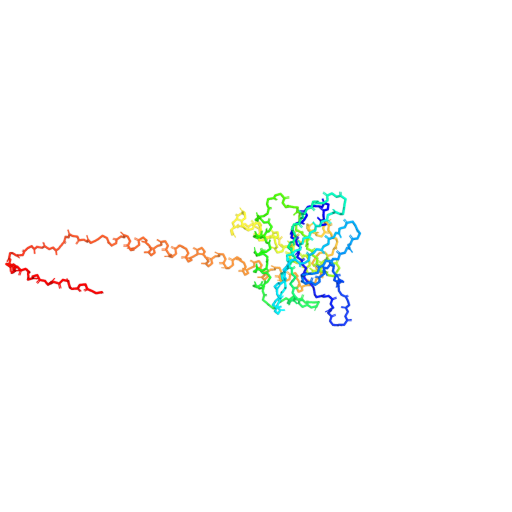 C . VAL A 1 192 ? -15.422 28.402 20.791 1.00 78.38 192 VAL A C 1
ATOM 1569 O O . VAL A 1 192 ? -15.956 29.499 20.927 1.00 78.38 192 VAL A O 1
ATOM 1572 N N . LYS A 1 193 ? -14.097 28.231 20.893 1.00 71.81 193 LYS A N 1
ATOM 1573 C CA . LYS A 1 193 ? -13.174 29.334 21.213 1.00 71.81 193 LYS A CA 1
ATOM 1574 C C . LYS A 1 193 ? -13.264 30.477 20.200 1.00 71.81 193 LYS A C 1
ATOM 1576 O O . LYS A 1 193 ? -13.357 31.634 20.589 1.00 71.81 193 LYS A O 1
ATOM 1581 N N . GLY A 1 194 ? -13.290 30.174 18.900 1.00 69.19 194 GLY A N 1
ATOM 1582 C CA . GLY A 1 194 ? -13.442 31.189 17.851 1.00 69.19 194 GLY A CA 1
ATOM 1583 C C . GLY A 1 194 ? -14.731 32.008 17.991 1.00 69.19 194 GLY A C 1
ATOM 1584 O O . GLY A 1 194 ? -14.699 33.226 17.824 1.00 69.19 194 GLY A O 1
ATOM 1585 N N . ARG A 1 195 ? -15.846 31.363 18.370 1.00 69.31 195 ARG A N 1
ATOM 1586 C CA . ARG A 1 195 ? -17.120 32.043 18.662 1.00 69.31 195 ARG A CA 1
ATOM 1587 C C . ARG A 1 195 ? -17.037 32.931 19.903 1.00 69.31 195 ARG A C 1
ATOM 1589 O O . ARG A 1 195 ? -17.577 34.034 19.882 1.00 69.31 195 ARG A O 1
ATOM 1596 N N . GLU A 1 196 ? -16.352 32.487 20.955 1.00 63.53 196 GLU A N 1
ATOM 1597 C CA . GLU A 1 196 ? -16.115 33.294 22.159 1.00 63.53 196 GLU A CA 1
ATOM 1598 C C . GLU A 1 196 ? -15.317 34.566 21.838 1.00 63.53 196 GLU A C 1
ATOM 1600 O O . GLU A 1 196 ? -15.735 35.648 22.245 1.00 63.53 196 GLU A O 1
ATOM 1605 N N . TYR A 1 197 ? -14.258 34.482 21.021 1.00 59.16 197 TYR A N 1
ATOM 1606 C CA . TYR A 1 197 ? -13.498 35.663 20.583 1.00 59.16 197 TYR A CA 1
ATOM 1607 C C . TYR A 1 197 ? -14.339 36.648 19.755 1.00 59.16 197 TYR A C 1
ATOM 1609 O O . TYR A 1 197 ? -14.197 37.856 19.921 1.00 59.16 197 TYR A O 1
ATOM 1617 N N . THR A 1 198 ? -15.250 36.168 18.899 1.00 59.94 198 THR A N 1
ATOM 1618 C CA . THR A 1 198 ? -16.157 37.047 18.133 1.00 59.94 198 THR A CA 1
ATOM 1619 C C . THR A 1 198 ? -17.307 37.631 18.959 1.00 59.94 198 THR A C 1
ATOM 1621 O O . THR A 1 198 ? -17.888 38.641 18.563 1.00 59.94 198 THR A O 1
ATOM 1624 N N . ASN A 1 199 ? -17.635 37.020 20.102 1.00 57.09 199 ASN A N 1
ATOM 1625 C CA . ASN A 1 199 ? -18.700 37.475 20.998 1.00 57.09 199 ASN A CA 1
ATOM 1626 C C . ASN A 1 199 ? -18.234 38.532 22.010 1.00 57.09 199 ASN A C 1
ATOM 1628 O O . ASN A 1 199 ? -19.077 39.146 22.662 1.00 57.09 199 ASN A O 1
ATOM 1632 N N . ILE A 1 200 ? -16.930 38.827 22.091 1.00 56.25 200 ILE A N 1
ATOM 1633 C CA . ILE A 1 200 ? -16.423 40.035 22.756 1.00 56.25 200 ILE A CA 1
ATOM 1634 C C . ILE A 1 200 ? -16.648 41.228 21.811 1.00 56.25 200 ILE A C 1
ATOM 1636 O O . ILE A 1 200 ? -15.723 41.827 21.268 1.00 56.25 200 ILE A O 1
ATOM 1640 N N . ARG A 1 201 ? -17.916 41.590 21.582 1.00 51.88 201 ARG A N 1
ATOM 1641 C CA . ARG A 1 201 ? -18.238 42.977 21.244 1.00 51.88 201 ARG A CA 1
ATOM 1642 C C . ARG A 1 201 ? -18.042 43.763 22.529 1.00 51.88 201 ARG A C 1
ATOM 1644 O O . ARG A 1 201 ? -18.664 43.436 23.534 1.00 51.88 201 ARG A O 1
ATOM 1651 N N . TYR A 1 202 ? -17.177 44.775 22.491 1.00 47.62 202 TYR A N 1
ATOM 1652 C CA . TYR A 1 202 ? -17.123 45.806 23.521 1.00 47.62 202 TYR A CA 1
ATOM 1653 C C . TYR A 1 202 ? -18.557 46.214 23.873 1.00 47.62 202 TYR A C 1
ATOM 1655 O O . TYR A 1 202 ? -19.267 46.758 23.023 1.00 47.62 202 TYR A O 1
ATOM 1663 N N . SER A 1 203 ? -18.987 45.938 25.104 1.00 46.59 203 SER A N 1
ATOM 1664 C CA . SER A 1 203 ? -20.155 46.585 25.688 1.00 46.59 203 SER A CA 1
ATOM 1665 C C . SER A 1 203 ? -19.817 48.068 25.804 1.00 46.59 203 SER A C 1
ATOM 1667 O O . SER A 1 203 ? -19.290 48.526 26.812 1.00 46.59 203 SER A O 1
ATOM 1669 N N . ALA A 1 204 ? -20.055 48.820 24.730 1.00 47.19 204 ALA A N 1
ATOM 1670 C CA . ALA A 1 204 ? -20.072 50.274 24.734 1.00 47.19 204 ALA A CA 1
ATOM 1671 C C . ALA A 1 204 ? -21.335 50.734 25.476 1.00 47.19 204 ALA A C 1
ATOM 1673 O O . ALA A 1 204 ? -22.295 51.207 24.878 1.00 47.19 204 ALA A O 1
ATOM 1674 N N . ALA A 1 205 ? -21.357 50.491 26.782 1.00 44.84 205 ALA A N 1
ATOM 1675 C CA . ALA A 1 205 ? -22.378 50.947 27.709 1.00 44.84 205 ALA A CA 1
ATOM 1676 C C . ALA A 1 205 ? -21.777 50.929 29.119 1.00 44.84 205 ALA A C 1
ATOM 1678 O O . ALA A 1 205 ? -22.204 50.151 29.954 1.00 44.84 205 ALA A O 1
ATOM 1679 N N . ASP A 1 206 ? -20.707 51.703 29.315 1.00 45.69 206 ASP A N 1
ATOM 1680 C CA . ASP A 1 206 ? -20.301 52.263 30.613 1.00 45.69 206 ASP A CA 1
ATOM 1681 C C . ASP A 1 206 ? -19.160 53.270 30.386 1.00 45.69 206 ASP A C 1
ATOM 1683 O O . ASP A 1 206 ? -18.027 53.113 30.826 1.00 45.69 206 ASP A O 1
ATOM 1687 N N . LEU A 1 207 ? -19.456 54.326 29.627 1.00 44.50 207 LEU A N 1
ATOM 1688 C CA . LEU A 1 207 ? -18.674 55.562 29.640 1.00 44.50 207 LEU A CA 1
ATOM 1689 C C . LEU A 1 207 ? -19.666 56.718 29.745 1.00 44.50 207 LEU A C 1
ATOM 1691 O O . LEU A 1 207 ? -20.037 57.350 28.758 1.00 44.50 207 LEU A O 1
ATOM 1695 N N . GLY A 1 208 ? -20.127 56.964 30.972 1.00 35.75 208 GLY A N 1
ATOM 1696 C CA . GLY A 1 208 ? -20.602 58.287 31.341 1.00 35.75 208 GLY A CA 1
ATOM 1697 C C . GLY A 1 208 ? -19.440 59.266 31.183 1.00 35.75 208 GLY A C 1
ATOM 1698 O O . GLY A 1 208 ? -18.386 59.081 31.789 1.00 35.75 208 GLY A O 1
ATOM 1699 N N . CYS A 1 209 ? -19.615 60.278 30.334 1.00 35.25 209 CYS A N 1
ATOM 1700 C CA . CYS A 1 209 ? -18.716 61.426 30.278 1.00 35.25 209 CYS A CA 1
ATOM 1701 C C . CYS A 1 209 ? -18.572 62.058 31.670 1.00 35.25 209 CYS A C 1
ATOM 1703 O O . CYS A 1 209 ? -19.555 62.197 32.402 1.00 35.25 209 CYS A O 1
ATOM 1705 N N . PRO A 1 210 ? -17.373 62.567 31.969 1.00 41.53 210 PRO A N 1
ATOM 1706 C CA . PRO A 1 210 ? -17.300 63.995 32.232 1.00 41.53 210 PRO A CA 1
ATOM 1707 C C . PRO A 1 210 ? -16.279 64.682 31.323 1.00 41.53 210 PRO A C 1
ATOM 1709 O O . PRO A 1 210 ? -15.231 64.139 30.978 1.00 41.53 210 PRO A O 1
ATOM 1712 N N . GLU A 1 211 ? -16.638 65.901 30.937 1.00 43.03 211 GLU A N 1
ATOM 1713 C CA . GLU A 1 211 ? -15.813 66.869 30.228 1.00 43.03 211 GLU A CA 1
ATOM 1714 C C . GLU A 1 211 ? -14.470 67.097 30.944 1.00 43.03 211 GLU A C 1
ATOM 1716 O O . GLU A 1 211 ? -14.417 67.294 32.157 1.00 43.03 211 GLU A O 1
ATOM 1721 N N . GLY A 1 212 ? -13.376 67.107 30.181 1.00 37.88 212 GLY A N 1
ATOM 1722 C CA . GLY A 1 212 ? -12.042 67.418 30.688 1.00 37.88 212 GLY A CA 1
ATOM 1723 C C . GLY A 1 212 ? -11.036 67.541 29.547 1.00 37.88 212 GLY A C 1
ATOM 1724 O O . GLY A 1 212 ? -10.625 66.549 28.960 1.00 37.88 212 GLY A O 1
ATOM 1725 N N . SER A 1 213 ? -10.689 68.783 29.218 1.00 37.75 213 SER A N 1
ATOM 1726 C CA . SER A 1 213 ? -9.712 69.258 28.227 1.00 37.75 213 SER A CA 1
ATOM 1727 C C . SER A 1 213 ? -8.531 68.322 27.894 1.00 37.75 213 SER A C 1
ATOM 1729 O O . SER A 1 213 ? -7.686 68.057 28.750 1.00 37.75 213 SER A O 1
ATOM 1731 N N . PHE A 1 214 ? -8.388 67.949 26.617 1.00 43.84 214 PHE A N 1
ATOM 1732 C CA . PHE A 1 214 ? -7.145 67.397 26.061 1.00 43.84 214 PHE A CA 1
ATOM 1733 C C . PHE A 1 214 ? -6.214 68.528 25.578 1.00 43.84 214 PHE A C 1
ATOM 1735 O O . PHE A 1 214 ? -6.679 69.412 24.853 1.00 43.84 214 PHE A O 1
ATOM 1742 N N . PRO A 1 215 ? -4.907 68.518 25.905 1.00 49.84 215 PRO A N 1
ATOM 1743 C CA . PRO A 1 215 ? -3.926 69.358 25.223 1.00 49.84 215 PRO A CA 1
ATOM 1744 C C . PRO A 1 215 ? -3.575 68.772 23.837 1.00 49.84 215 PRO A C 1
ATOM 1746 O O . PRO A 1 215 ? -3.672 67.557 23.641 1.00 49.84 215 PRO A O 1
ATOM 1749 N N . PRO A 1 216 ? -3.170 69.603 22.856 1.00 51.75 216 PRO A N 1
ATOM 1750 C CA . PRO A 1 216 ? -2.904 69.141 21.495 1.00 51.75 216 PRO A CA 1
ATOM 1751 C C . PRO A 1 216 ? -1.604 68.316 21.402 1.00 51.75 216 PRO A C 1
ATOM 1753 O O . PRO A 1 216 ? -0.640 68.614 22.113 1.00 51.75 216 PRO A O 1
ATOM 1756 N N . PRO A 1 217 ? -1.532 67.311 20.508 1.00 48.09 217 PRO A N 1
ATOM 1757 C CA . PRO A 1 217 ? -0.334 66.499 20.325 1.00 48.09 217 PRO A CA 1
ATOM 1758 C C . PRO A 1 217 ? 0.749 67.229 19.514 1.00 48.09 217 PRO A C 1
ATOM 1760 O O . PRO A 1 217 ? 0.496 67.811 18.459 1.00 48.09 217 PRO A O 1
ATOM 1763 N N . THR A 1 218 ? 1.983 67.157 20.009 1.00 48.06 218 THR A N 1
ATOM 1764 C CA . THR A 1 218 ? 3.218 67.612 19.358 1.00 48.06 218 THR A CA 1
ATOM 1765 C C . THR A 1 218 ? 3.604 66.689 18.187 1.00 48.06 218 THR A C 1
ATOM 1767 O O . THR A 1 218 ? 3.514 65.468 18.323 1.00 48.06 218 THR A O 1
ATOM 1770 N N . PRO A 1 219 ? 4.089 67.218 17.047 1.00 41.81 219 PRO A N 1
ATOM 1771 C CA . PRO A 1 219 ? 4.487 66.398 15.905 1.00 41.81 219 PRO A CA 1
ATOM 1772 C C . PRO A 1 219 ? 5.916 65.855 16.075 1.00 41.81 219 PRO A C 1
ATOM 1774 O O . PRO A 1 219 ? 6.863 66.628 16.222 1.00 41.81 219 PRO A O 1
ATOM 1777 N N . ILE A 1 220 ? 6.098 64.532 15.995 1.00 47.84 220 ILE A N 1
ATOM 1778 C CA . ILE A 1 220 ? 7.426 63.905 15.884 1.00 47.84 220 ILE A CA 1
ATOM 1779 C C . ILE A 1 220 ? 7.675 63.519 14.422 1.00 47.84 220 ILE A C 1
ATOM 1781 O O . ILE A 1 220 ? 6.910 62.777 13.809 1.00 47.84 220 ILE A O 1
ATOM 1785 N N . ARG A 1 221 ? 8.761 64.075 13.873 1.00 40.47 221 ARG A N 1
ATOM 1786 C CA . ARG A 1 221 ? 9.291 63.839 12.525 1.00 40.47 221 ARG A CA 1
ATOM 1787 C C . ARG A 1 221 ? 9.798 62.401 12.373 1.00 40.47 221 ARG A C 1
ATOM 1789 O O . ARG A 1 221 ? 10.610 61.952 13.175 1.00 40.47 221 ARG A O 1
ATOM 1796 N N . LEU A 1 222 ? 9.404 61.741 11.286 1.00 40.69 222 LEU A N 1
ATOM 1797 C CA . LEU A 1 222 ? 10.069 60.550 10.753 1.00 40.69 222 LEU A CA 1
ATOM 1798 C C . LEU A 1 222 ? 11.297 60.983 9.938 1.00 40.69 222 LEU A C 1
ATOM 1800 O O . LEU A 1 222 ? 11.159 61.656 8.918 1.00 40.69 222 LEU A O 1
ATOM 1804 N N . SER A 1 223 ? 12.493 60.603 10.387 1.00 43.09 223 SER A N 1
ATOM 1805 C CA . SER A 1 223 ? 13.705 60.594 9.565 1.00 43.09 223 SER A CA 1
ATOM 1806 C C . SER A 1 223 ? 13.886 59.198 8.976 1.00 43.09 223 SER A C 1
ATOM 1808 O O . SER A 1 223 ? 14.035 58.231 9.721 1.00 43.09 223 SER A O 1
ATOM 1810 N N . ALA A 1 224 ? 13.845 59.119 7.650 1.00 42.97 224 ALA A N 1
ATOM 1811 C CA . ALA A 1 224 ? 14.153 57.932 6.868 1.00 42.97 224 ALA A CA 1
ATOM 1812 C C . ALA A 1 224 ? 15.662 57.657 6.852 1.00 42.97 224 ALA A C 1
ATOM 1814 O O . ALA A 1 224 ? 16.434 58.598 6.665 1.00 42.97 224 ALA A O 1
ATOM 1815 N N . LEU A 1 225 ? 16.030 56.381 6.981 1.00 44.62 225 LEU A N 1
ATOM 1816 C CA . LEU A 1 225 ? 17.176 55.722 6.348 1.00 44.62 225 LEU A CA 1
ATOM 1817 C C . LEU A 1 225 ? 16.801 54.254 6.121 1.00 44.62 225 LEU A C 1
ATOM 1819 O O . LEU A 1 225 ? 16.247 53.653 7.069 1.00 44.62 225 LEU A O 1
#